Protein AF-A0A821AGG5-F1 (afdb_monomer_lite)

Radius of gyration: 24.71 Å; chains: 1; bounding box: 65×54×72 Å

Sequence (317 aa):
MKNAAGTIKYCHLTDGTLLLKKGDKVTKGKKVAQMGQSDNATVSILPSRSGSNSFFVHSDEVASYEFKSDTFLRVAMSLLPITAVVSYQIDAIWQLQFRNMYAGLCSTILHIFYFLQFYTHLKYKSKTITYIYTYLYHILIWIFKTGGNIIYFLYHHHEKNIFHQCIFALRTIQDTIFISFICIYKIRSYDPLICVQHKALFSVISRLEIILAILVPIFAQENLVKKTVANISLFILYDFFSVYYHLFTLRLKWALWLFVVFITISVVNEWLYFVNHQWYLCDQISTGFEFLAECACCLVIIWQFKLPIIILPSDQT

Structure (mmCIF, N/CA/C/O backbone):
data_AF-A0A821AGG5-F1
#
_entry.id   AF-A0A821AGG5-F1
#
loop_
_atom_site.group_PDB
_atom_site.id
_atom_site.type_symbol
_atom_site.label_atom_id
_atom_site.label_alt_id
_atom_site.label_comp_id
_atom_site.label_asym_id
_atom_site.label_entity_id
_atom_site.label_seq_id
_atom_site.pdbx_PDB_ins_code
_atom_site.Cartn_x
_atom_site.Cartn_y
_atom_site.Cartn_z
_atom_site.occupancy
_atom_site.B_iso_or_equiv
_atom_site.auth_seq_id
_atom_site.auth_comp_id
_atom_site.auth_asym_id
_atom_site.auth_atom_id
_atom_site.pdbx_PDB_model_num
ATOM 1 N N . MET A 1 1 ? -25.334 -23.833 24.828 1.00 43.19 1 MET A N 1
ATOM 2 C CA . MET A 1 1 ? -24.402 -24.625 25.674 1.00 43.19 1 MET A CA 1
ATOM 3 C C . MET A 1 1 ? -24.536 -24.188 27.131 1.00 43.19 1 MET A C 1
ATOM 5 O O . MET A 1 1 ? -24.706 -22.995 27.356 1.00 43.19 1 MET A O 1
ATOM 9 N N . LYS A 1 2 ? -24.509 -25.117 28.101 1.00 35.34 2 LYS A N 1
ATOM 10 C CA . LYS A 1 2 ? -24.480 -24.799 29.544 1.00 35.34 2 LYS A CA 1
ATOM 11 C C . LYS A 1 2 ? -23.023 -24.794 30.018 1.00 35.34 2 LYS A C 1
ATOM 13 O O . LYS A 1 2 ? -22.359 -25.811 29.871 1.00 35.34 2 LYS A O 1
ATOM 18 N N . ASN A 1 3 ? -22.550 -23.683 30.582 1.00 40.41 3 ASN A N 1
ATOM 19 C CA . ASN A 1 3 ? -21.251 -23.624 31.270 1.00 40.41 3 ASN A CA 1
ATOM 20 C C . ASN A 1 3 ? -21.414 -23.864 32.779 1.00 40.41 3 ASN A C 1
ATOM 22 O O . ASN A 1 3 ? -22.523 -23.769 33.307 1.00 40.41 3 ASN A O 1
ATOM 26 N N . ALA A 1 4 ? -20.297 -24.110 33.475 1.00 43.44 4 ALA A N 1
ATOM 27 C CA . ALA A 1 4 ? -20.210 -24.401 34.915 1.00 43.44 4 ALA A CA 1
ATOM 28 C C . ALA A 1 4 ? -20.882 -23.363 35.851 1.00 43.44 4 ALA A C 1
ATOM 30 O O . ALA A 1 4 ? -21.100 -23.647 37.022 1.00 43.44 4 ALA A O 1
ATOM 31 N N . ALA A 1 5 ? -21.267 -22.187 35.337 1.00 52.03 5 ALA A N 1
ATOM 32 C CA . ALA A 1 5 ? -21.992 -21.136 36.058 1.00 52.03 5 ALA A CA 1
ATOM 33 C C . ALA A 1 5 ? -23.525 -21.131 35.827 1.00 52.03 5 ALA A C 1
ATOM 35 O O . ALA A 1 5 ? -24.210 -20.194 36.232 1.00 52.03 5 ALA A O 1
ATOM 36 N N . GLY A 1 6 ? -24.088 -22.132 35.136 1.00 56.12 6 GLY A N 1
ATOM 37 C CA . GLY A 1 6 ? -25.530 -22.212 34.853 1.00 56.12 6 GLY A CA 1
ATOM 38 C C . GLY A 1 6 ? -26.037 -21.220 33.797 1.00 56.12 6 GLY A C 1
ATOM 39 O O . GLY A 1 6 ? -27.242 -21.127 33.568 1.00 56.12 6 GLY A O 1
ATOM 40 N N . THR A 1 7 ? -25.136 -20.492 33.135 1.00 56.88 7 THR A N 1
ATOM 41 C CA . THR A 1 7 ? -25.458 -19.543 32.065 1.00 56.88 7 THR A CA 1
ATOM 42 C C . THR A 1 7 ? -25.940 -20.276 30.814 1.00 56.88 7 THR A C 1
ATOM 44 O O . THR A 1 7 ? -25.282 -21.209 30.344 1.00 56.88 7 THR A O 1
ATOM 47 N N . ILE A 1 8 ? -27.061 -19.830 30.244 1.00 64.94 8 ILE A N 1
ATOM 48 C CA . ILE A 1 8 ? -27.562 -20.309 28.952 1.00 64.94 8 ILE A CA 1
ATOM 49 C C . ILE A 1 8 ? -27.217 -19.258 27.899 1.00 64.94 8 ILE A C 1
ATOM 51 O O . ILE A 1 8 ? -27.703 -18.131 27.971 1.00 64.94 8 ILE A O 1
ATOM 55 N N . LYS A 1 9 ? -26.366 -19.624 26.936 1.00 69.25 9 LYS A N 1
ATOM 56 C CA . LYS A 1 9 ? -26.057 -18.785 25.770 1.00 69.25 9 LYS A CA 1
ATOM 57 C C . LYS A 1 9 ? -26.873 -19.214 24.555 1.00 69.25 9 LYS A C 1
ATOM 59 O O . LYS A 1 9 ? -26.875 -20.403 24.218 1.00 69.25 9 LYS A O 1
ATOM 64 N N . TYR A 1 10 ? -27.510 -18.239 23.914 1.00 70.25 10 TYR A N 1
ATOM 65 C CA . TYR A 1 10 ? -28.169 -18.364 22.616 1.00 70.25 10 TYR A CA 1
ATOM 66 C C . TYR A 1 10 ? -27.349 -17.590 21.578 1.00 70.25 10 TYR A C 1
ATOM 68 O O . TYR A 1 10 ? -27.039 -16.421 21.803 1.00 70.25 10 TYR A O 1
ATOM 76 N N . CYS A 1 11 ? -26.997 -18.252 20.477 1.00 68.75 11 CYS A N 1
ATOM 77 C CA . CYS A 1 11 ? -26.235 -17.697 19.353 1.00 68.75 11 CYS A CA 1
ATOM 78 C C . CYS A 1 11 ? -27.069 -17.811 18.068 1.00 68.75 11 CYS A C 1
ATOM 80 O O . CYS A 1 11 ? -28.059 -18.547 18.055 1.00 68.75 11 CYS A O 1
ATOM 82 N N . HIS A 1 12 ? -26.647 -17.136 16.996 1.00 74.81 12 HIS A N 1
ATOM 83 C CA . HIS A 1 12 ? -27.319 -17.167 15.692 1.00 74.81 12 HIS A CA 1
ATOM 84 C C . HIS A 1 12 ? -28.770 -16.678 15.761 1.00 74.81 12 HIS A C 1
ATOM 86 O O . HIS A 1 12 ? -29.702 -17.358 15.341 1.00 74.81 12 HIS A O 1
ATOM 92 N N . LEU A 1 13 ? -28.992 -15.504 16.352 1.00 74.56 13 LEU A N 1
ATOM 93 C CA . LEU A 1 13 ? -30.315 -14.870 16.391 1.00 74.56 13 LEU A CA 1
ATOM 94 C C . LEU A 1 13 ? -30.469 -13.916 15.203 1.00 74.56 13 LEU A C 1
ATOM 96 O O . LEU A 1 13 ? -29.488 -13.360 14.738 1.00 74.56 13 LEU A O 1
ATOM 100 N N . THR A 1 14 ? -31.679 -13.710 14.691 1.00 73.69 14 THR A N 1
ATOM 101 C CA . THR A 1 14 ? -31.892 -12.737 13.602 1.00 73.69 14 THR A CA 1
ATOM 102 C C . THR A 1 14 ? -31.724 -11.309 14.135 1.00 73.69 14 THR A C 1
ATOM 104 O O . THR A 1 14 ? -32.321 -10.969 15.164 1.00 73.69 14 THR A O 1
ATOM 107 N N . ASP A 1 15 ? -30.944 -10.468 13.452 1.00 64.62 15 ASP A N 1
ATOM 108 C CA . ASP A 1 15 ? -30.695 -9.080 13.863 1.00 64.62 15 ASP A CA 1
ATOM 109 C C . ASP A 1 15 ? -32.015 -8.307 14.037 1.00 64.62 15 ASP A C 1
ATOM 111 O O . ASP A 1 15 ? -32.949 -8.439 13.247 1.00 64.62 15 ASP A O 1
ATOM 115 N N . GLY A 1 16 ? -32.127 -7.532 15.119 1.00 71.62 16 GLY A N 1
ATOM 116 C CA . GLY A 1 16 ? -33.337 -6.761 15.439 1.00 71.62 16 GLY A CA 1
ATOM 117 C C . GLY A 1 16 ? -34.518 -7.571 15.993 1.00 71.62 16 GLY A C 1
ATOM 118 O O . GLY A 1 16 ? -35.509 -6.976 16.406 1.00 71.62 16 GLY A O 1
ATOM 119 N N . THR A 1 17 ? -34.427 -8.904 16.081 1.00 73.38 17 THR A N 1
ATOM 120 C CA . THR A 1 17 ? -35.508 -9.743 16.647 1.00 73.38 17 THR A CA 1
ATOM 121 C C . THR A 1 17 ? -35.402 -9.960 18.155 1.00 73.38 17 THR A C 1
ATOM 123 O O . THR A 1 17 ? -36.212 -10.685 18.736 1.00 73.38 17 THR A O 1
ATOM 126 N N . LEU A 1 18 ? -34.408 -9.347 18.803 1.00 76.56 18 LEU A N 1
ATOM 127 C CA . LEU A 1 18 ? -34.222 -9.450 20.242 1.00 76.56 18 LEU A CA 1
ATOM 128 C C . LEU A 1 18 ? -35.323 -8.668 20.971 1.00 76.56 18 LEU A C 1
ATOM 130 O O . LEU A 1 18 ? -35.366 -7.442 20.924 1.00 76.56 18 LEU A O 1
ATOM 134 N N . LEU A 1 19 ? -36.194 -9.385 21.681 1.00 78.62 19 LEU A N 1
ATOM 135 C CA . LEU A 1 19 ? -37.343 -8.807 22.394 1.00 78.62 19 LEU A CA 1
ATOM 136 C C . LEU A 1 19 ? -37.000 -8.329 23.811 1.00 78.62 19 LEU A C 1
ATOM 138 O O . LEU A 1 19 ? -37.891 -7.968 24.580 1.00 78.62 19 LEU A O 1
ATOM 142 N N . LEU A 1 20 ? -35.725 -8.394 24.185 1.00 76.00 20 LEU A N 1
ATOM 143 C CA . LEU A 1 20 ? -35.255 -8.173 25.543 1.00 76.00 20 LEU A CA 1
ATOM 144 C C . LEU A 1 20 ? -34.174 -7.102 25.576 1.00 76.00 20 LEU A C 1
ATOM 146 O O . LEU A 1 20 ? -33.294 -7.057 24.717 1.00 76.00 20 LEU A O 1
ATOM 150 N N . LYS A 1 21 ? -34.214 -6.273 26.614 1.00 73.88 21 LYS A N 1
ATOM 151 C CA . LYS A 1 21 ? -33.183 -5.288 26.928 1.00 73.88 21 LYS A CA 1
ATOM 152 C C . LYS A 1 21 ? -32.245 -5.828 28.003 1.00 73.88 21 LYS A C 1
ATOM 154 O O . LYS A 1 21 ? -32.580 -6.722 28.782 1.00 73.88 21 LYS A O 1
ATOM 159 N N . LYS A 1 22 ? -31.032 -5.274 28.045 1.00 67.38 22 L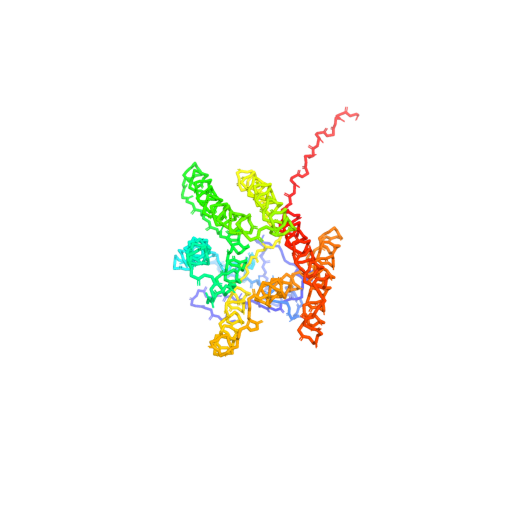YS A N 1
ATOM 160 C CA . LYS A 1 22 ? -30.045 -5.593 29.082 1.00 67.38 22 LYS A CA 1
ATOM 161 C C . LYS A 1 22 ? -30.643 -5.320 30.466 1.00 67.38 22 LYS A C 1
ATOM 163 O O . LYS A 1 22 ? -31.116 -4.218 30.723 1.00 67.38 22 LYS A O 1
ATOM 168 N N . GLY A 1 23 ? -30.581 -6.314 31.351 1.00 68.38 23 GLY A N 1
ATOM 169 C CA . GLY A 1 23 ? -31.135 -6.236 32.708 1.00 68.38 23 GLY A CA 1
ATOM 170 C C . GLY A 1 23 ? -32.572 -6.747 32.856 1.00 68.38 23 GLY A C 1
ATOM 171 O O . GLY A 1 23 ? -33.037 -6.882 33.989 1.00 68.38 23 GLY A O 1
ATOM 172 N N . ASP A 1 24 ? -33.250 -7.100 31.760 1.00 69.69 24 ASP A N 1
ATOM 173 C CA . ASP A 1 24 ? -34.597 -7.665 31.831 1.00 69.69 24 ASP A CA 1
ATOM 174 C C . ASP A 1 24 ? -34.605 -9.005 32.576 1.00 69.69 24 ASP A C 1
ATOM 176 O O . ASP A 1 24 ? -33.714 -9.845 32.404 1.00 69.69 24 ASP A O 1
ATOM 180 N N . LYS A 1 25 ? -35.656 -9.215 33.378 1.00 70.88 25 LYS A N 1
ATOM 181 C CA . LYS A 1 25 ? -35.965 -10.501 34.010 1.00 70.88 25 LYS A CA 1
ATOM 182 C C . LYS A 1 25 ? -36.793 -11.357 33.052 1.00 70.88 25 LYS A C 1
ATOM 184 O O . LYS A 1 25 ? -37.875 -10.959 32.621 1.00 70.88 25 LYS A O 1
ATOM 189 N N . VAL A 1 26 ? -36.308 -12.554 32.747 1.00 69.56 26 VAL A N 1
ATOM 190 C CA . VAL A 1 26 ? -36.965 -13.507 31.840 1.00 69.56 26 VAL A CA 1
ATOM 191 C C . VAL A 1 26 ? -37.485 -14.692 32.640 1.00 69.56 26 VAL A C 1
ATOM 193 O O . VAL A 1 26 ? -36.777 -15.198 33.505 1.00 69.56 26 VAL A O 1
ATOM 196 N N . THR A 1 27 ? -38.704 -15.145 32.357 1.00 71.69 27 THR A N 1
ATOM 197 C CA . THR A 1 27 ? -39.277 -16.380 32.908 1.00 71.69 27 THR A CA 1
ATOM 198 C C . THR A 1 27 ? -39.086 -17.546 31.939 1.00 71.69 27 THR A C 1
ATOM 200 O O . THR A 1 27 ? -39.015 -17.366 30.719 1.00 71.69 27 THR A O 1
ATOM 203 N N . LYS A 1 28 ? -39.002 -18.772 32.469 1.00 65.19 28 LYS A N 1
ATOM 204 C CA . LYS A 1 28 ? -38.899 -19.988 31.649 1.00 65.19 28 LYS A CA 1
ATOM 205 C C . LYS A 1 28 ? -40.098 -20.078 30.688 1.00 65.19 28 LYS A C 1
ATOM 207 O O . LYS A 1 28 ? -41.236 -19.974 31.126 1.00 65.19 28 LYS A O 1
ATOM 212 N N . GLY A 1 29 ? -39.831 -20.275 29.395 1.00 68.25 29 GLY A N 1
ATOM 213 C CA . GLY A 1 29 ? -40.857 -20.372 28.343 1.00 68.25 29 GLY A CA 1
ATOM 214 C C . GLY A 1 29 ? -41.161 -19.063 27.601 1.00 68.25 29 GLY A C 1
ATOM 215 O O . GLY A 1 29 ? -41.854 -19.097 26.588 1.00 68.25 29 GLY A O 1
ATOM 216 N N . LYS A 1 30 ? -40.619 -17.916 28.036 1.00 73.38 30 LYS A N 1
ATOM 217 C CA . LYS A 1 30 ? -40.777 -16.645 27.312 1.00 73.38 30 LYS A CA 1
ATOM 218 C C . LYS A 1 30 ? -39.956 -16.651 26.017 1.00 73.38 30 LYS A C 1
ATOM 220 O O . LYS A 1 30 ? -38.766 -16.967 26.033 1.00 73.38 30 LYS A O 1
ATOM 225 N N . LYS A 1 31 ? -40.576 -16.256 24.900 1.00 72.69 31 LYS A N 1
ATOM 226 C CA . LYS A 1 31 ? -39.883 -16.051 23.620 1.00 72.69 31 LYS A CA 1
ATOM 227 C C . LYS A 1 31 ? -38.926 -14.863 23.747 1.00 72.69 31 LYS A C 1
ATOM 229 O O . LYS A 1 31 ? -39.345 -13.773 24.128 1.00 72.69 31 LYS A O 1
ATOM 234 N N . VAL A 1 32 ? -37.650 -15.093 23.450 1.00 75.31 32 VAL A N 1
ATOM 235 C CA . VAL A 1 32 ? -36.572 -14.108 23.652 1.00 75.31 32 VAL A CA 1
ATOM 236 C C . VAL A 1 32 ? -36.084 -13.478 22.348 1.00 75.31 32 VAL A C 1
ATOM 238 O O . VAL A 1 32 ? -35.761 -12.294 22.327 1.00 75.31 32 VAL A O 1
ATOM 241 N N . ALA A 1 33 ? -36.073 -14.250 21.262 1.00 78.06 33 ALA A N 1
ATOM 242 C CA . ALA A 1 33 ? -35.692 -13.816 19.923 1.00 78.06 33 ALA A CA 1
ATOM 243 C C . ALA A 1 33 ? -36.170 -14.836 18.876 1.00 78.06 33 ALA A C 1
ATOM 245 O O . ALA A 1 33 ? -36.724 -15.885 19.229 1.00 78.06 33 ALA A O 1
ATOM 246 N N . GLN A 1 34 ? -35.948 -14.537 17.597 1.00 75.81 34 GLN A N 1
ATOM 247 C CA . GLN A 1 34 ? -36.113 -15.489 16.502 1.00 75.81 34 GLN A CA 1
ATOM 248 C C . GLN A 1 34 ? -34.749 -16.060 16.101 1.00 75.81 34 GLN A C 1
ATOM 250 O O . GLN A 1 34 ? -33.775 -15.322 15.948 1.00 75.81 34 GLN A O 1
ATOM 255 N N . MET A 1 35 ? -34.678 -17.381 15.932 1.00 63.31 35 MET A N 1
ATOM 256 C CA . MET A 1 35 ? -33.470 -18.045 15.442 1.00 63.31 35 MET A CA 1
ATOM 257 C C . MET A 1 35 ? -33.190 -17.601 14.001 1.00 63.31 35 MET A C 1
ATOM 259 O O . MET A 1 35 ? -34.118 -17.478 13.205 1.00 63.31 35 MET A O 1
ATOM 263 N N . GLY A 1 36 ? -31.930 -17.318 13.695 1.00 73.44 36 GLY A N 1
ATOM 264 C CA . GLY A 1 36 ? -31.452 -16.853 12.398 1.00 73.44 36 GLY A CA 1
ATOM 265 C C . GLY A 1 36 ? -30.078 -17.437 12.074 1.00 73.44 36 GLY A C 1
ATOM 266 O O . GLY A 1 36 ? -29.678 -18.451 12.636 1.00 73.44 36 GLY A O 1
ATOM 267 N N . GLN A 1 37 ? -29.357 -16.788 11.161 1.00 68.25 37 GLN A N 1
ATOM 268 C CA . GLN A 1 37 ? -27.991 -17.166 10.764 1.00 68.25 37 GLN A CA 1
ATOM 269 C C . GLN A 1 37 ? -26.951 -16.078 11.092 1.00 68.25 37 GLN A C 1
ATOM 271 O O . GLN A 1 37 ? -25.824 -16.149 10.619 1.00 68.25 37 GLN A O 1
ATOM 276 N N . SER A 1 38 ? -27.309 -15.053 11.877 1.00 51.62 38 SER A N 1
ATOM 277 C CA . SER A 1 38 ? -26.392 -13.945 12.186 1.00 51.62 38 SER A CA 1
ATOM 278 C C . SER A 1 38 ? -25.391 -14.328 13.272 1.00 51.62 38 SER A C 1
ATOM 280 O O . SER A 1 38 ? -25.773 -14.633 14.401 1.00 51.62 38 SER A O 1
ATOM 282 N N . ASP A 1 39 ? -24.100 -14.219 12.980 1.00 54.47 39 ASP A N 1
ATOM 283 C CA . ASP A 1 39 ? -23.036 -14.391 13.979 1.00 54.47 39 ASP A CA 1
ATOM 284 C C . ASP A 1 39 ? -22.940 -13.206 14.965 1.00 54.47 39 ASP A C 1
ATOM 286 O O . ASP A 1 39 ? -22.196 -13.266 15.945 1.00 54.47 39 ASP A O 1
ATOM 290 N N . ASN A 1 40 ? -23.721 -12.140 14.750 1.00 46.47 40 ASN A N 1
ATOM 291 C CA . ASN A 1 40 ? -23.616 -10.876 15.483 1.00 46.47 40 ASN A CA 1
ATOM 292 C C . ASN A 1 40 ? -24.606 -10.731 16.651 1.00 46.47 40 ASN A C 1
ATOM 294 O O . ASN A 1 40 ? -24.613 -9.706 17.331 1.00 46.47 40 ASN A O 1
ATOM 298 N N . ALA A 1 41 ? -25.451 -11.727 16.914 1.00 52.50 41 ALA A N 1
ATOM 299 C CA . ALA A 1 41 ? -26.461 -11.638 17.964 1.00 52.50 41 ALA A CA 1
ATOM 300 C C . ALA A 1 41 ? -26.308 -12.790 18.961 1.00 52.50 41 ALA A C 1
ATOM 302 O O . ALA A 1 41 ? -26.757 -13.915 18.724 1.00 52.50 41 ALA A O 1
ATOM 303 N N . THR A 1 42 ? -25.670 -12.488 20.097 1.00 51.94 42 THR A N 1
ATOM 304 C CA . THR A 1 42 ? -25.485 -13.435 21.205 1.00 51.94 42 THR A CA 1
ATOM 305 C C . THR A 1 42 ? -26.167 -12.909 22.459 1.00 51.94 42 THR A C 1
ATOM 307 O O . THR A 1 42 ? -26.025 -11.741 22.813 1.00 51.94 42 THR A O 1
ATOM 310 N N . VAL A 1 43 ? -26.902 -13.770 23.159 1.00 57.97 43 VAL A N 1
ATOM 311 C CA . VAL A 1 43 ? -27.535 -13.416 24.436 1.00 57.97 43 VAL A CA 1
ATOM 312 C C . VAL A 1 43 ? -27.152 -14.430 25.489 1.00 57.97 43 VAL A C 1
ATOM 314 O O . VAL A 1 43 ? -27.330 -15.638 25.300 1.00 57.97 43 VAL A O 1
ATOM 317 N N . SER A 1 44 ? -26.647 -13.934 26.615 1.00 52.91 44 SER A N 1
ATOM 318 C CA . SER A 1 44 ? -26.312 -14.740 27.777 1.00 52.91 44 SER A CA 1
ATOM 319 C C . SER A 1 44 ? -27.349 -14.513 28.880 1.00 52.91 44 SER A C 1
ATOM 321 O O . SER A 1 44 ? -27.685 -13.389 29.254 1.00 52.91 44 SER A O 1
ATOM 323 N N . ILE A 1 45 ? -27.920 -15.616 29.361 1.00 61.03 45 ILE A N 1
ATOM 324 C CA . ILE A 1 45 ? -28.991 -15.628 30.354 1.00 61.03 45 ILE A CA 1
ATOM 325 C C . ILE A 1 45 ? -28.454 -16.256 31.645 1.00 61.03 45 ILE A C 1
ATOM 327 O O . ILE A 1 45 ? -28.072 -17.430 31.652 1.00 61.03 45 ILE A O 1
ATOM 331 N N . LEU A 1 46 ? -28.409 -15.476 32.730 1.00 54.03 46 LEU A N 1
ATOM 332 C CA . LEU A 1 46 ? -27.886 -15.898 34.038 1.00 54.03 46 LEU A CA 1
ATOM 333 C C . LEU A 1 46 ? -29.014 -16.254 35.019 1.00 54.03 46 LEU A C 1
ATOM 335 O O . LEU A 1 46 ? -29.968 -15.480 35.131 1.00 54.03 46 LEU A O 1
ATOM 339 N N . PRO A 1 47 ? -28.915 -17.373 35.761 1.00 55.34 47 PRO A N 1
ATOM 340 C CA . PRO A 1 47 ? -29.879 -17.707 36.805 1.00 55.34 47 PRO A CA 1
ATOM 341 C C . PRO A 1 47 ? -29.788 -16.716 37.976 1.00 55.34 47 PRO A C 1
ATOM 343 O O . PRO A 1 47 ? -28.697 -16.416 38.464 1.00 55.34 47 PRO A O 1
ATOM 346 N N . SER A 1 48 ? -30.933 -16.204 38.441 1.00 52.97 48 SER A N 1
ATOM 347 C CA . SER A 1 48 ? -30.982 -15.370 39.648 1.00 52.97 48 SER A CA 1
ATOM 348 C C . SER A 1 48 ? -30.662 -16.199 40.894 1.00 52.97 48 SER A C 1
ATOM 350 O O . SER A 1 48 ? -31.214 -17.281 41.087 1.00 52.97 48 SER A O 1
ATOM 352 N N . ARG A 1 49 ? -29.804 -15.668 41.776 1.00 48.78 49 ARG A N 1
ATOM 353 C CA . ARG A 1 49 ? -29.393 -16.316 43.038 1.00 48.78 49 ARG A CA 1
ATOM 354 C C . ARG A 1 49 ? -30.526 -16.461 44.069 1.00 48.78 49 ARG A C 1
ATOM 356 O O . ARG A 1 49 ? -30.338 -17.148 45.064 1.00 48.78 49 ARG A O 1
ATOM 363 N N . SER A 1 50 ? -31.688 -15.839 43.862 1.00 47.78 50 SER A N 1
ATOM 364 C CA . SER A 1 50 ? -32.734 -15.699 44.886 1.00 47.78 50 SER A CA 1
ATOM 365 C C . SER A 1 50 ? -33.966 -16.588 44.650 1.00 47.78 50 SER A C 1
ATOM 367 O O . SER A 1 50 ? -35.059 -16.049 44.521 1.00 47.78 50 SER A O 1
ATOM 369 N N . GLY A 1 51 ? -33.827 -17.914 44.510 1.00 46.44 51 GLY A N 1
ATOM 370 C CA . GLY A 1 51 ? -34.974 -18.857 44.488 1.00 46.44 51 GLY A CA 1
ATOM 371 C C . GLY A 1 51 ? -36.108 -18.541 43.490 1.00 46.44 51 GLY A C 1
ATOM 372 O O . GLY A 1 51 ? -37.211 -19.062 43.600 1.00 46.44 51 GLY A O 1
ATOM 373 N N . SER A 1 52 ? -35.841 -17.662 42.528 1.00 44.25 52 SER A N 1
ATOM 374 C CA . SER A 1 52 ? -36.797 -17.043 41.624 1.00 44.25 52 SER A CA 1
ATOM 375 C C . SER A 1 52 ? -36.426 -17.505 40.230 1.00 44.25 52 SER A C 1
ATOM 377 O O . SER A 1 52 ? -35.278 -17.337 39.814 1.00 44.25 52 SER A O 1
ATOM 379 N N . ASN A 1 53 ? -37.402 -18.033 39.490 1.00 48.19 53 ASN A N 1
ATOM 380 C CA . ASN A 1 53 ? -37.291 -18.459 38.087 1.00 48.19 53 ASN A CA 1
ATOM 381 C C . ASN A 1 53 ? -37.070 -17.279 37.110 1.00 48.19 53 ASN A C 1
ATOM 383 O O . ASN A 1 53 ? -37.529 -17.313 35.969 1.00 48.19 53 ASN A O 1
ATOM 387 N N . SER A 1 54 ? -36.419 -16.212 37.570 1.00 39.88 54 SER A N 1
ATOM 388 C CA . SER A 1 54 ? -36.064 -15.024 36.810 1.00 39.88 54 SER A CA 1
ATOM 389 C C . SER A 1 54 ? -34.615 -15.124 36.361 1.00 39.88 54 SER A C 1
ATOM 391 O O . SER A 1 54 ? -33.728 -15.340 37.189 1.00 39.88 54 SER A O 1
ATOM 393 N N . PHE A 1 55 ? -34.368 -14.896 35.081 1.00 46.59 55 PHE A N 1
ATOM 394 C CA . PHE A 1 55 ? -33.024 -14.832 34.532 1.00 46.59 55 PHE A CA 1
ATOM 395 C C . PHE A 1 55 ? -32.684 -13.427 34.037 1.00 46.59 55 PHE A C 1
ATOM 397 O O . PHE A 1 55 ? -33.573 -12.747 33.533 1.00 46.59 55 PHE A O 1
ATOM 404 N N . PHE A 1 56 ? -31.422 -13.006 34.148 1.00 44.44 56 PHE A N 1
ATOM 405 C CA . PHE A 1 56 ? -30.969 -11.701 33.655 1.00 44.44 56 PHE A CA 1
ATOM 406 C C . PHE A 1 56 ? -30.404 -11.799 32.244 1.00 44.44 56 PHE A C 1
ATOM 408 O O . PHE A 1 56 ? -29.590 -12.677 31.958 1.00 44.44 56 PHE A O 1
ATOM 415 N N . VAL A 1 57 ? -30.817 -10.861 31.395 1.00 44.44 57 VAL A N 1
ATOM 416 C CA . VAL A 1 57 ? -30.301 -10.695 30.035 1.00 44.44 57 VAL 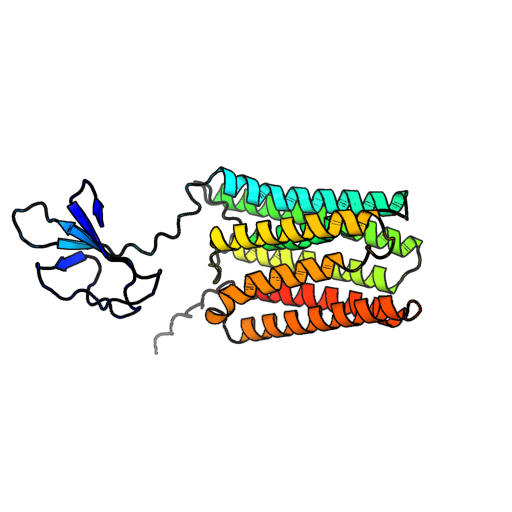A CA 1
ATOM 417 C C . VAL A 1 57 ? -29.030 -9.868 30.090 1.00 44.44 57 VAL A C 1
ATOM 419 O O . VAL A 1 57 ? -29.059 -8.662 30.359 1.00 44.44 57 VAL A O 1
ATOM 422 N N . HIS A 1 58 ? -27.910 -10.511 29.797 1.00 44.19 58 HIS A N 1
ATOM 423 C CA . HIS A 1 58 ? -26.732 -9.814 29.327 1.00 44.19 58 HIS A CA 1
ATOM 424 C C . HIS A 1 58 ? -26.755 -9.856 27.802 1.00 44.19 58 HIS A C 1
ATOM 426 O O . HIS A 1 58 ? -26.700 -10.918 27.179 1.00 44.19 58 HIS A O 1
ATOM 432 N N . SER A 1 59 ? -26.885 -8.674 27.192 1.00 40.34 59 SER A N 1
ATOM 433 C CA . SER A 1 59 ? -26.367 -8.500 25.845 1.00 40.34 59 SER A CA 1
ATOM 434 C C . SER A 1 59 ? -24.862 -8.680 25.986 1.00 40.34 59 SER A C 1
ATOM 436 O O . SER A 1 59 ? -24.171 -7.789 26.494 1.00 40.34 59 SER A O 1
ATOM 438 N N . ASP A 1 60 ? -24.371 -9.854 25.604 1.00 38.62 60 ASP A N 1
ATOM 439 C CA . ASP A 1 60 ? -22.995 -9.934 25.163 1.00 38.62 60 ASP A CA 1
ATOM 440 C C . ASP A 1 60 ? -23.009 -9.007 23.935 1.00 38.62 60 ASP A C 1
ATOM 442 O O . ASP A 1 60 ? -23.520 -9.383 22.880 1.00 38.62 60 ASP A O 1
ATOM 446 N N . GLU A 1 61 ? -22.552 -7.749 24.083 1.00 36.97 61 GLU A N 1
ATOM 447 C CA . GLU A 1 61 ? -21.930 -7.081 22.938 1.00 36.97 61 GLU A CA 1
ATOM 448 C C . GLU A 1 61 ? -21.066 -8.170 22.341 1.00 36.97 61 GLU A C 1
ATOM 450 O O . GLU A 1 61 ? -20.283 -8.762 23.100 1.00 36.97 61 GLU A O 1
ATOM 455 N N . VAL A 1 62 ? -21.329 -8.519 21.069 1.00 37.56 62 VAL A N 1
ATOM 456 C CA . VAL A 1 62 ? -20.529 -9.480 20.308 1.00 37.56 62 VAL A CA 1
ATOM 457 C C . VAL A 1 62 ? -19.142 -9.310 20.841 1.00 37.56 62 VAL A C 1
ATOM 459 O O . VAL A 1 62 ? -18.642 -8.179 20.835 1.00 37.56 62 VAL A O 1
ATOM 462 N N . ALA A 1 63 ? -18.602 -10.374 21.427 1.00 36.66 63 ALA A N 1
ATOM 463 C CA . ALA A 1 63 ? -17.213 -10.393 21.787 1.00 36.66 63 ALA A CA 1
ATOM 464 C C . ALA A 1 63 ? -16.486 -10.168 20.459 1.00 36.66 63 ALA A C 1
ATOM 466 O O . ALA A 1 63 ? -16.131 -11.104 19.751 1.00 36.66 63 ALA A O 1
ATOM 467 N N . SER A 1 64 ? -16.321 -8.890 20.095 1.00 37.00 64 SER A N 1
ATOM 468 C CA . SER A 1 64 ? -15.120 -8.352 19.530 1.00 37.00 64 SER A CA 1
ATOM 469 C C . SER A 1 64 ? -14.091 -9.033 20.393 1.00 37.00 64 SER A C 1
ATOM 471 O O . SER A 1 64 ? -14.002 -8.773 21.592 1.00 37.00 64 SER A O 1
ATOM 473 N N . TYR A 1 65 ? -13.528 -10.109 19.852 1.00 39.38 65 TYR A N 1
ATOM 474 C CA . TYR A 1 65 ? -12.455 -10.828 20.492 1.00 39.38 65 TYR A CA 1
ATOM 475 C C . TYR A 1 65 ? -11.429 -9.737 20.722 1.00 39.38 65 TYR A C 1
ATOM 477 O O . TYR A 1 65 ? -10.817 -9.252 19.769 1.00 39.38 65 TYR A O 1
ATOM 485 N N . GLU A 1 66 ? -11.432 -9.201 21.945 1.00 41.66 66 GLU A N 1
ATOM 486 C CA . GLU A 1 66 ? -10.811 -7.925 22.207 1.00 41.66 66 GLU A CA 1
ATOM 487 C C . GLU A 1 66 ? -9.351 -8.134 21.842 1.00 41.66 66 GLU A C 1
ATOM 489 O O . GLU A 1 66 ? -8.676 -9.005 22.400 1.00 41.66 66 GLU A O 1
ATOM 494 N N . PHE A 1 67 ? -8.840 -7.273 20.967 1.00 46.50 67 PHE A N 1
ATOM 495 C CA . PHE A 1 67 ? -7.416 -7.089 20.678 1.00 46.50 67 PHE A CA 1
ATOM 496 C C . PHE A 1 67 ? -6.549 -6.940 21.958 1.00 46.50 67 PHE A C 1
ATOM 498 O O . PHE A 1 67 ? -5.329 -6.818 21.887 1.00 46.50 67 PHE A O 1
ATOM 505 N N . LYS A 1 68 ? -7.163 -6.911 23.153 1.00 48.97 68 LYS A N 1
ATOM 506 C CA . LYS A 1 68 ? -6.534 -6.838 24.470 1.00 48.97 68 LYS A CA 1
ATOM 507 C C . LYS A 1 68 ? -5.736 -8.077 24.870 1.00 48.97 68 LYS A C 1
ATOM 509 O O . LYS A 1 68 ? -4.826 -7.897 25.677 1.00 48.97 68 LYS A O 1
ATOM 514 N N . SER A 1 69 ? -6.032 -9.279 24.366 1.00 51.88 69 SER A N 1
ATOM 515 C CA . SER A 1 69 ? -5.383 -10.504 24.877 1.00 51.88 69 SER A CA 1
ATOM 516 C C . SER A 1 69 ? -4.202 -11.002 24.045 1.00 51.88 69 SER A C 1
ATOM 518 O O . SER A 1 69 ? -3.333 -11.672 24.598 1.00 51.88 69 SER A O 1
ATOM 520 N N . ASP A 1 70 ? -4.140 -10.698 22.749 1.00 70.19 70 ASP A N 1
ATOM 521 C CA . ASP A 1 70 ? -3.083 -11.240 21.894 1.00 70.19 70 ASP A CA 1
ATOM 522 C C . ASP A 1 70 ? -1.917 -10.248 21.790 1.00 70.19 70 ASP A C 1
ATOM 524 O O . ASP A 1 70 ? -1.852 -9.359 20.937 1.00 70.19 70 ASP A O 1
ATOM 528 N N . THR A 1 71 ? -1.022 -10.323 22.776 1.00 78.19 71 THR A N 1
ATOM 529 C CA . THR A 1 71 ? 0.209 -9.522 22.807 1.00 78.19 71 THR A CA 1
ATOM 530 C C . THR A 1 71 ? 1.104 -9.844 21.615 1.00 78.19 71 THR A C 1
ATOM 532 O O . THR A 1 71 ? 1.706 -8.927 21.061 1.00 78.19 71 THR A O 1
ATOM 535 N N . PHE A 1 72 ? 1.145 -11.107 21.185 1.00 80.31 72 PHE A N 1
ATOM 536 C CA . PHE A 1 72 ? 1.933 -11.520 20.030 1.00 80.31 72 PHE A CA 1
ATOM 537 C C . PHE A 1 72 ? 1.424 -10.842 18.760 1.00 80.31 72 PHE A C 1
ATOM 539 O O . PHE A 1 72 ? 2.201 -10.183 18.073 1.00 80.31 72 PHE A O 1
ATOM 546 N N . LEU A 1 73 ? 0.116 -10.907 18.497 1.00 76.50 73 LEU A N 1
ATOM 547 C CA . LEU A 1 73 ? -0.459 -10.291 17.305 1.00 76.50 73 LEU A CA 1
ATOM 548 C C . LEU A 1 73 ? -0.261 -8.771 17.283 1.00 76.50 73 LEU A C 1
ATOM 550 O O . LEU A 1 73 ? 0.046 -8.207 16.237 1.00 76.50 73 LEU A O 1
ATOM 554 N N . ARG A 1 74 ? -0.387 -8.095 18.432 1.00 77.62 74 ARG A N 1
ATOM 555 C CA . ARG A 1 74 ? -0.103 -6.653 18.524 1.00 77.62 74 ARG A CA 1
ATOM 556 C C . ARG A 1 74 ? 1.345 -6.329 18.177 1.00 77.62 74 ARG A C 1
ATOM 558 O O . ARG A 1 74 ? 1.576 -5.414 17.395 1.00 77.62 74 ARG A O 1
ATOM 565 N N . VAL A 1 75 ? 2.297 -7.083 18.727 1.00 82.75 75 VAL A N 1
ATOM 566 C CA . VAL A 1 75 ? 3.725 -6.901 18.435 1.00 82.75 75 VAL A CA 1
ATOM 567 C C . VAL A 1 75 ? 4.008 -7.179 16.959 1.00 82.75 75 VAL A C 1
ATOM 569 O O . VAL A 1 75 ? 4.636 -6.354 16.303 1.00 82.75 75 VAL A O 1
ATOM 572 N N . ALA A 1 76 ? 3.485 -8.277 16.410 1.00 82.81 76 ALA A N 1
ATOM 573 C CA . ALA A 1 76 ? 3.643 -8.622 15.001 1.00 82.81 76 ALA A CA 1
ATOM 574 C C . ALA A 1 76 ? 3.082 -7.526 14.083 1.00 82.81 76 ALA A C 1
ATOM 576 O O . ALA A 1 76 ? 3.773 -7.063 13.180 1.00 82.81 76 ALA A O 1
ATOM 577 N N . MET A 1 77 ? 1.873 -7.034 14.357 1.00 81.38 77 MET A N 1
ATOM 578 C CA . MET A 1 77 ? 1.234 -5.985 13.559 1.00 81.38 77 MET A CA 1
ATOM 579 C C . MET A 1 77 ? 1.959 -4.634 13.631 1.00 81.38 77 MET A C 1
ATOM 581 O O . MET A 1 77 ? 1.835 -3.838 12.704 1.00 81.38 77 MET A O 1
ATOM 585 N N . SER A 1 78 ? 2.722 -4.368 14.694 1.00 83.94 78 SER A N 1
ATOM 586 C CA . SER A 1 78 ? 3.596 -3.191 14.784 1.00 83.94 78 SER A CA 1
ATOM 587 C C . SER A 1 78 ? 4.963 -3.402 14.128 1.00 83.94 78 SER A C 1
ATOM 589 O O . SER A 1 78 ? 5.529 -2.461 13.583 1.00 83.94 78 SER A O 1
ATOM 591 N N . LEU A 1 79 ? 5.512 -4.618 14.156 1.00 87.94 79 LEU A N 1
ATOM 592 C CA . LEU A 1 79 ? 6.818 -4.908 13.559 1.00 87.94 79 LEU A CA 1
ATOM 593 C C . LEU A 1 79 ? 6.747 -5.066 12.039 1.00 87.94 79 LEU A C 1
ATOM 595 O O . LEU A 1 79 ? 7.610 -4.542 11.343 1.00 87.94 79 LEU A O 1
ATOM 599 N N . LEU A 1 80 ? 5.715 -5.733 11.518 1.00 87.88 80 LEU A N 1
ATOM 600 C CA . LEU A 1 80 ? 5.584 -6.026 10.087 1.00 87.88 80 LEU A CA 1
ATOM 601 C C . LEU A 1 80 ? 5.669 -4.773 9.195 1.00 87.88 80 LEU A C 1
ATOM 603 O O . LEU A 1 80 ? 6.424 -4.809 8.224 1.00 87.88 80 LEU A O 1
ATOM 607 N N . PRO A 1 81 ? 4.996 -3.645 9.506 1.00 89.56 81 PRO A N 1
ATOM 608 C CA . PRO A 1 81 ? 5.118 -2.432 8.700 1.00 89.56 81 PRO A CA 1
ATOM 609 C C . PRO A 1 81 ? 6.527 -1.836 8.734 1.00 89.56 81 PRO A C 1
ATOM 611 O O . PRO A 1 81 ? 7.005 -1.375 7.700 1.00 89.56 81 PRO A O 1
ATOM 614 N N . ILE A 1 82 ? 7.206 -1.883 9.890 1.00 89.81 82 ILE A N 1
ATOM 615 C CA . ILE A 1 82 ? 8.595 -1.420 10.041 1.00 89.81 82 ILE A CA 1
ATOM 616 C C . ILE A 1 82 ? 9.527 -2.288 9.194 1.00 89.81 82 ILE A C 1
ATOM 618 O O . ILE A 1 82 ? 10.318 -1.767 8.411 1.00 89.81 82 ILE A O 1
ATOM 622 N N . THR A 1 83 ? 9.416 -3.612 9.310 1.00 89.56 83 THR A N 1
ATOM 623 C CA . THR A 1 83 ? 10.206 -4.543 8.501 1.00 89.56 83 THR A CA 1
ATOM 624 C C . THR A 1 83 ? 9.973 -4.289 7.016 1.00 89.56 83 THR A C 1
ATOM 626 O O . THR A 1 83 ? 10.933 -4.216 6.259 1.00 89.56 83 THR A O 1
ATOM 629 N N . ALA A 1 84 ? 8.726 -4.056 6.606 1.00 88.94 84 ALA A N 1
ATOM 630 C CA . ALA A 1 84 ? 8.398 -3.819 5.210 1.00 88.94 84 ALA A CA 1
ATOM 631 C C . ALA A 1 84 ? 9.004 -2.512 4.655 1.00 88.94 84 ALA A C 1
ATOM 633 O O . ALA A 1 84 ? 9.549 -2.523 3.551 1.00 88.94 84 ALA A O 1
ATOM 634 N N . VAL A 1 85 ? 8.986 -1.401 5.410 1.00 89.75 85 VAL A N 1
ATOM 635 C CA . VAL A 1 85 ? 9.651 -0.149 4.977 1.00 89.75 85 VAL A CA 1
ATOM 636 C C . VAL A 1 85 ? 11.171 -0.254 4.964 1.00 89.75 85 VAL A C 1
ATOM 638 O O . VAL A 1 85 ? 11.803 0.307 4.071 1.00 89.75 85 VAL A O 1
ATOM 641 N N . VAL A 1 86 ? 11.768 -0.994 5.899 1.00 90.44 86 VAL A N 1
ATOM 642 C CA . VAL A 1 86 ? 13.217 -1.239 5.907 1.00 90.44 86 VAL A CA 1
ATOM 643 C C . VAL A 1 86 ? 13.615 -2.104 4.711 1.00 90.44 86 VAL A C 1
ATOM 645 O O . VAL A 1 86 ? 14.538 -1.749 3.982 1.00 90.44 86 VAL A O 1
ATOM 648 N N . SER A 1 87 ? 12.887 -3.191 4.444 1.00 88.19 87 SER A N 1
ATOM 649 C CA . SER A 1 87 ? 13.109 -4.037 3.267 1.00 88.19 87 SER A CA 1
ATOM 650 C C . SER A 1 87 ? 12.967 -3.257 1.959 1.00 88.19 87 SER A C 1
ATOM 652 O O . SER A 1 87 ? 13.755 -3.469 1.042 1.00 88.19 87 SER A O 1
ATOM 654 N N . TYR A 1 88 ? 12.017 -2.322 1.880 1.00 87.56 88 TYR A N 1
ATOM 655 C CA . TYR A 1 88 ? 11.868 -1.429 0.730 1.00 87.56 88 TYR A CA 1
ATOM 656 C C . TYR A 1 88 ? 13.070 -0.501 0.529 1.00 87.56 88 TYR A C 1
ATOM 658 O O . TYR A 1 88 ? 13.525 -0.330 -0.598 1.00 87.56 88 TYR A O 1
ATOM 666 N N . GLN A 1 89 ? 13.622 0.075 1.600 1.00 88.81 89 GLN A N 1
ATOM 667 C CA . GLN A 1 89 ? 14.846 0.872 1.486 1.00 88.81 89 GLN A CA 1
ATOM 668 C C . GLN A 1 89 ? 16.038 0.037 1.024 1.00 88.81 89 GLN A C 1
ATOM 670 O O . GLN A 1 89 ? 16.807 0.493 0.181 1.00 88.81 89 GLN A O 1
ATOM 675 N N . ILE A 1 90 ? 16.192 -1.172 1.569 1.00 87.88 90 ILE A N 1
ATOM 676 C CA . ILE A 1 90 ? 17.270 -2.085 1.177 1.00 87.88 90 ILE A CA 1
ATOM 677 C C . ILE A 1 90 ? 17.145 -2.436 -0.311 1.00 87.88 90 ILE A C 1
ATOM 679 O O . ILE A 1 90 ? 18.144 -2.355 -1.018 1.00 87.88 90 ILE A O 1
ATOM 683 N N . ASP A 1 91 ? 15.936 -2.739 -0.801 1.00 84.00 91 ASP A N 1
ATOM 684 C CA . ASP A 1 91 ? 15.661 -2.961 -2.233 1.00 84.00 91 ASP A CA 1
ATOM 685 C C . ASP A 1 91 ? 16.032 -1.724 -3.075 1.00 84.00 91 ASP A C 1
ATOM 687 O O . ASP A 1 91 ? 16.758 -1.832 -4.063 1.00 84.00 91 ASP A O 1
ATOM 691 N N . ALA A 1 92 ? 15.645 -0.522 -2.638 1.00 85.06 92 ALA A N 1
ATOM 692 C CA . ALA A 1 92 ? 15.980 0.719 -3.338 1.00 85.06 92 ALA A CA 1
ATOM 693 C C . ALA A 1 92 ? 17.503 0.947 -3.443 1.00 85.06 92 ALA A C 1
ATOM 695 O O . ALA A 1 92 ? 18.020 1.271 -4.515 1.00 85.06 92 ALA A O 1
ATOM 696 N N . ILE A 1 93 ? 18.240 0.753 -2.341 1.00 87.75 93 ILE A N 1
ATOM 697 C CA . ILE A 1 93 ? 19.709 0.872 -2.306 1.00 87.75 93 ILE A CA 1
ATOM 698 C C . ILE A 1 93 ? 20.342 -0.189 -3.204 1.00 87.75 93 ILE A C 1
ATOM 700 O O . ILE A 1 93 ? 21.256 0.108 -3.975 1.00 87.75 93 ILE A O 1
ATOM 704 N N . TRP A 1 94 ? 19.838 -1.420 -3.123 1.00 84.31 94 TRP A N 1
ATOM 705 C CA . TRP A 1 94 ? 20.313 -2.529 -3.933 1.00 84.31 94 TRP A CA 1
ATOM 706 C C . TRP A 1 94 ? 20.149 -2.242 -5.427 1.00 84.31 94 TRP A C 1
ATOM 708 O O . TRP A 1 94 ? 21.082 -2.453 -6.200 1.00 84.31 94 TRP A O 1
ATOM 718 N N . GLN A 1 95 ? 19.010 -1.688 -5.845 1.00 81.00 95 GLN A N 1
ATOM 719 C CA . GLN A 1 95 ? 18.791 -1.292 -7.237 1.00 81.00 95 GLN A CA 1
ATOM 720 C C . GLN A 1 95 ? 19.741 -0.194 -7.697 1.00 81.00 95 GLN A C 1
ATOM 722 O O . GLN A 1 95 ? 20.289 -0.289 -8.799 1.00 81.00 95 GLN A O 1
ATOM 727 N N . LEU A 1 96 ? 19.987 0.802 -6.844 1.00 83.88 96 LEU A N 1
ATOM 728 C CA . LEU A 1 96 ? 20.945 1.863 -7.132 1.00 83.88 96 LEU A CA 1
ATOM 729 C C . LEU A 1 96 ? 22.356 1.311 -7.386 1.00 83.88 96 LEU A C 1
ATOM 731 O O . LEU A 1 96 ? 23.053 1.808 -8.271 1.00 83.88 96 LEU A O 1
ATOM 735 N N . GLN A 1 97 ? 22.758 0.274 -6.647 1.00 85.62 97 GLN A N 1
ATOM 736 C CA . GLN A 1 97 ? 24.094 -0.319 -6.733 1.00 85.62 97 GLN A CA 1
ATOM 737 C C . GLN A 1 97 ? 24.234 -1.385 -7.830 1.00 85.62 97 GLN A C 1
ATOM 739 O O . GLN A 1 97 ? 25.227 -1.381 -8.555 1.00 85.62 97 GLN A O 1
ATOM 744 N N . PHE A 1 98 ? 23.263 -2.291 -7.974 1.00 78.12 98 PHE A N 1
ATOM 745 C CA . PHE A 1 98 ? 23.430 -3.532 -8.745 1.00 78.12 98 PHE A CA 1
ATOM 746 C C . PHE A 1 98 ? 22.587 -3.618 -10.027 1.00 78.12 98 PHE A C 1
ATOM 748 O O . PHE A 1 98 ? 22.747 -4.584 -10.771 1.00 78.12 98 PHE A O 1
ATOM 755 N N . ARG A 1 99 ? 21.727 -2.625 -10.317 1.00 69.25 99 ARG A N 1
ATOM 756 C CA . ARG A 1 99 ? 20.898 -2.415 -11.536 1.00 69.25 99 ARG A CA 1
ATOM 757 C C . ARG A 1 99 ? 20.013 -3.577 -12.046 1.00 69.25 99 ARG A C 1
ATOM 759 O O . ARG A 1 99 ? 19.068 -3.321 -12.787 1.00 69.25 99 ARG A O 1
ATOM 766 N N . ASN A 1 100 ? 20.218 -4.837 -11.650 1.00 55.62 100 ASN A N 1
ATOM 767 C CA . ASN A 1 100 ? 19.741 -5.981 -12.437 1.00 55.62 100 ASN A CA 1
ATOM 768 C C . ASN A 1 100 ? 19.089 -7.149 -11.686 1.00 55.62 100 ASN A C 1
ATOM 770 O O . ASN A 1 100 ? 18.799 -8.145 -12.334 1.00 55.62 100 ASN A O 1
ATOM 774 N N . MET A 1 101 ? 18.751 -7.062 -10.397 1.00 52.09 101 MET A N 1
ATOM 775 C CA . MET A 1 101 ? 18.094 -8.202 -9.736 1.00 52.09 101 MET A CA 1
ATOM 776 C C . MET A 1 101 ? 17.094 -7.793 -8.645 1.00 52.09 101 MET A C 1
ATOM 778 O O . MET A 1 101 ? 17.416 -6.966 -7.800 1.00 52.09 101 MET A O 1
ATOM 782 N N . TYR A 1 102 ? 15.899 -8.404 -8.692 1.00 52.00 102 TYR A N 1
ATOM 783 C CA . TYR A 1 102 ? 14.859 -8.439 -7.645 1.00 52.00 102 TYR A CA 1
ATOM 784 C C . TYR A 1 102 ? 14.184 -7.125 -7.216 1.00 52.00 102 TYR A C 1
ATOM 786 O O . TYR A 1 102 ? 13.836 -6.949 -6.053 1.00 52.00 102 TYR A O 1
ATOM 794 N N . ALA A 1 103 ? 13.894 -6.238 -8.165 1.00 54.47 103 ALA A N 1
ATOM 795 C CA . ALA A 1 103 ? 13.066 -5.065 -7.897 1.00 54.47 103 ALA A CA 1
ATOM 796 C C . ALA A 1 103 ? 11.586 -5.450 -7.702 1.00 54.47 103 ALA A C 1
ATOM 798 O O . ALA A 1 103 ? 10.989 -5.986 -8.630 1.00 54.47 103 ALA A O 1
ATOM 799 N N . GLY A 1 104 ? 10.974 -5.158 -6.548 1.00 59.97 104 GLY A N 1
ATOM 800 C CA . GLY A 1 104 ? 9.502 -5.102 -6.432 1.00 59.97 104 GLY A CA 1
ATOM 801 C C . GLY A 1 104 ? 8.811 -6.129 -5.523 1.00 59.97 104 GLY A C 1
ATOM 802 O O . GLY A 1 104 ? 7.697 -5.862 -5.062 1.00 59.97 104 GLY A O 1
ATOM 803 N N . LEU A 1 105 ? 9.454 -7.246 -5.154 1.00 65.88 105 LEU A N 1
ATOM 804 C CA . LEU A 1 105 ? 8.882 -8.181 -4.161 1.00 65.88 105 LEU A CA 1
ATOM 805 C C . LEU A 1 105 ? 8.695 -7.491 -2.801 1.00 65.88 105 LEU A C 1
ATOM 807 O O . LEU A 1 105 ? 7.618 -7.534 -2.201 1.00 65.88 105 LEU A O 1
ATOM 811 N N . CYS A 1 106 ? 9.727 -6.770 -2.361 1.00 70.56 106 CYS A N 1
ATOM 812 C CA . CYS A 1 106 ? 9.694 -5.966 -1.144 1.00 70.56 106 CYS A CA 1
ATOM 813 C C . CYS A 1 106 ? 8.638 -4.854 -1.220 1.00 70.56 106 CYS A C 1
ATOM 815 O O . CYS A 1 106 ? 7.994 -4.562 -0.216 1.00 70.56 106 CYS A O 1
ATOM 817 N N . SER A 1 107 ? 8.395 -4.289 -2.409 1.00 66.44 107 SER A N 1
ATOM 818 C CA . SER A 1 107 ? 7.338 -3.291 -2.635 1.00 66.44 107 SER A CA 1
ATOM 819 C C . SER A 1 107 ? 5.933 -3.860 -2.383 1.00 66.44 107 SER A C 1
ATOM 821 O O . SER A 1 107 ? 5.053 -3.178 -1.872 1.00 66.44 107 SER A O 1
ATOM 823 N N . THR A 1 108 ? 5.704 -5.141 -2.653 1.00 66.69 108 THR A N 1
ATOM 824 C CA . THR A 1 108 ? 4.381 -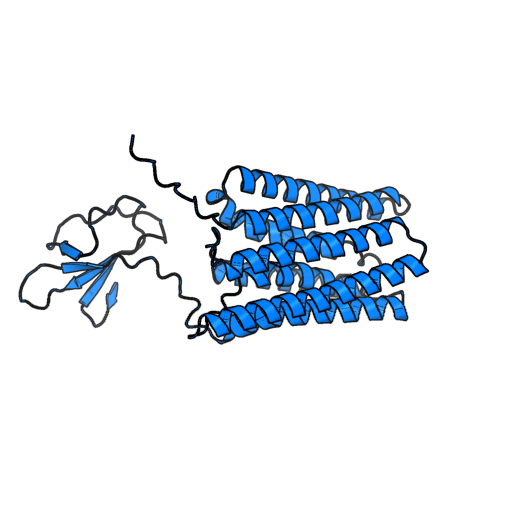5.780 -2.476 1.00 66.69 108 THR A CA 1
ATOM 825 C C . THR A 1 108 ? 4.056 -6.025 -1.016 1.00 66.69 108 THR A C 1
ATOM 827 O O . THR A 1 108 ? 2.975 -5.687 -0.531 1.00 66.69 108 THR A O 1
ATOM 830 N N . ILE A 1 109 ? 5.044 -6.562 -0.303 1.00 77.75 109 ILE A N 1
ATOM 831 C CA . ILE A 1 109 ? 5.011 -6.733 1.149 1.00 77.75 109 ILE A CA 1
ATOM 832 C C . ILE A 1 109 ? 4.832 -5.368 1.825 1.00 77.75 109 ILE A C 1
ATOM 834 O O . ILE A 1 109 ? 4.037 -5.229 2.757 1.00 77.75 109 ILE A O 1
ATOM 838 N N . LEU A 1 110 ? 5.520 -4.347 1.303 1.00 80.81 110 LEU A N 1
ATOM 839 C CA . LEU A 1 110 ? 5.380 -2.968 1.735 1.00 80.81 110 LEU A CA 1
ATOM 840 C C . LEU A 1 110 ? 3.952 -2.466 1.608 1.00 80.81 110 LEU A C 1
ATOM 842 O O . LEU A 1 110 ? 3.424 -2.045 2.625 1.00 80.81 110 LEU A O 1
ATOM 846 N N . HIS A 1 111 ? 3.317 -2.510 0.437 1.00 80.06 111 HIS A N 1
ATOM 847 C CA . HIS A 1 111 ? 1.961 -1.974 0.283 1.00 80.06 111 HIS A CA 1
ATOM 848 C C . HIS A 1 111 ? 0.986 -2.614 1.278 1.00 80.06 111 HIS A C 1
ATOM 850 O O . HIS A 1 111 ? 0.309 -1.906 2.021 1.00 80.06 111 HIS A O 1
ATOM 856 N N . ILE A 1 112 ? 0.975 -3.945 1.386 1.00 84.62 112 ILE A N 1
ATOM 857 C CA . ILE A 1 112 ? 0.038 -4.651 2.270 1.00 84.62 112 ILE A CA 1
ATOM 858 C C . ILE A 1 112 ? 0.273 -4.284 3.737 1.00 84.62 112 ILE A C 1
ATOM 860 O O . ILE A 1 112 ? -0.658 -3.848 4.416 1.00 84.62 112 ILE A O 1
ATOM 864 N N . PHE A 1 113 ? 1.502 -4.413 4.244 1.00 85.44 113 PHE A N 1
ATOM 865 C CA . PHE A 1 113 ? 1.762 -4.138 5.659 1.00 85.44 113 PHE A CA 1
ATOM 866 C C . PHE A 1 113 ? 1.730 -2.647 5.988 1.00 85.44 113 PHE A C 1
ATOM 868 O O . PHE A 1 113 ? 1.253 -2.272 7.059 1.00 85.44 113 PHE A O 1
ATOM 875 N N . TYR A 1 114 ? 2.141 -1.787 5.059 1.00 81.94 114 TYR A N 1
ATOM 876 C CA . TYR A 1 114 ? 2.008 -0.343 5.198 1.00 81.94 114 TYR A CA 1
ATOM 877 C C . TYR A 1 114 ? 0.541 0.065 5.322 1.00 81.94 114 TYR A C 1
ATOM 879 O O . TYR A 1 114 ? 0.226 0.881 6.177 1.00 81.94 114 TYR A O 1
ATOM 887 N N . PHE A 1 115 ? -0.385 -0.521 4.562 1.00 81.50 115 PHE A N 1
ATOM 888 C CA . PHE A 1 115 ? -1.809 -0.220 4.733 1.00 81.50 115 PHE A CA 1
ATOM 889 C C . PHE A 1 115 ? -2.435 -0.921 5.948 1.00 81.50 115 PHE A C 1
ATOM 891 O O . PHE A 1 115 ? -3.320 -0.366 6.601 1.00 81.50 115 PHE A O 1
ATOM 898 N N . LEU A 1 116 ? -1.944 -2.096 6.339 1.00 77.56 116 LEU A N 1
ATOM 899 C CA . LEU A 1 116 ? -2.418 -2.777 7.547 1.00 77.56 116 LEU A CA 1
ATOM 900 C C . LEU A 1 116 ? -1.960 -2.104 8.849 1.00 77.56 116 LEU A C 1
ATOM 902 O O . LEU A 1 116 ? -2.635 -2.246 9.873 1.00 77.56 116 LEU A O 1
ATOM 906 N N . GLN A 1 117 ? -0.877 -1.315 8.821 1.00 79.62 117 GLN A N 1
ATOM 907 C CA . GLN A 1 117 ? -0.361 -0.598 9.992 1.00 79.62 117 GLN A CA 1
ATOM 908 C C . GLN A 1 117 ? -1.434 0.265 10.676 1.00 79.62 117 GLN A C 1
ATOM 910 O O . GLN A 1 117 ? -1.391 0.469 11.886 1.00 79.62 117 GLN A O 1
ATOM 915 N N . PHE A 1 118 ? -2.412 0.783 9.927 1.00 74.25 118 PHE A N 1
ATOM 916 C CA . PHE A 1 118 ? -3.431 1.700 10.451 1.00 74.25 118 PHE A CA 1
ATOM 917 C C . PHE A 1 118 ? -4.452 1.004 11.342 1.00 74.25 118 PHE A C 1
ATOM 919 O O . PHE A 1 118 ? -5.027 1.622 12.245 1.00 74.25 118 PHE A O 1
ATOM 926 N N . TYR A 1 119 ? -4.619 -0.298 11.139 1.00 72.94 119 TYR A N 1
ATOM 927 C CA . TYR A 1 119 ? -5.486 -1.146 11.940 1.00 72.94 119 TYR A CA 1
ATOM 928 C C . TYR A 1 119 ? -4.792 -1.685 13.195 1.00 72.94 119 TYR A C 1
ATOM 930 O O . TYR A 1 119 ? -5.421 -2.372 13.998 1.00 72.94 119 TYR A O 1
ATOM 938 N N . THR A 1 120 ? -3.522 -1.328 13.423 1.00 70.38 120 THR A N 1
ATOM 939 C CA . THR A 1 120 ? -2.854 -1.618 14.694 1.00 70.38 120 THR A CA 1
ATOM 940 C C . THR A 1 120 ? -3.542 -0.869 15.839 1.00 70.38 120 THR A C 1
ATOM 942 O O . THR A 1 120 ? -3.702 0.360 15.839 1.00 70.38 120 THR A O 1
ATOM 945 N N . HIS A 1 121 ? -3.976 -1.629 16.844 1.00 66.56 121 HIS A N 1
ATOM 946 C CA . HIS A 1 121 ? -4.501 -1.095 18.094 1.00 66.56 121 HIS A CA 1
ATOM 947 C C . HIS A 1 121 ? -3.414 -1.103 19.168 1.00 66.56 121 HIS A C 1
ATOM 949 O O . HIS A 1 121 ? -3.277 -2.045 19.949 1.00 66.56 121 HIS A O 1
ATOM 955 N N . LEU A 1 122 ? -2.668 -0.004 19.237 1.00 61.44 122 LEU A N 1
ATOM 956 C CA . LEU A 1 122 ? -1.770 0.291 20.346 1.00 61.44 122 LEU A CA 1
ATOM 957 C C . LEU A 1 122 ? -2.571 1.051 21.407 1.00 61.44 122 LEU A C 1
ATOM 959 O O . LEU A 1 122 ? -2.869 2.228 21.246 1.00 61.44 122 LEU A O 1
ATOM 963 N N . LYS A 1 123 ? -2.995 0.365 22.472 1.00 63.88 123 LYS A N 1
ATOM 964 C CA . LYS A 1 123 ? -3.637 0.997 23.637 1.00 63.88 123 LYS A CA 1
ATOM 965 C C . LYS A 1 123 ? -2.762 0.761 24.864 1.00 63.88 123 LYS A C 1
ATOM 967 O O . LYS A 1 123 ? -2.693 -0.365 25.352 1.00 63.88 123 LYS A O 1
ATOM 972 N N . TYR A 1 124 ? -2.122 1.817 25.366 1.00 66.06 124 TYR A N 1
ATOM 973 C CA . TYR A 1 124 ? -1.435 1.795 26.657 1.00 66.06 124 TYR A CA 1
ATOM 974 C C . TYR A 1 124 ? -2.361 2.280 27.775 1.00 66.06 124 TYR A C 1
ATOM 976 O O . TYR A 1 124 ? -3.344 2.984 27.541 1.00 66.06 124 TYR A O 1
ATOM 984 N N . LYS A 1 125 ? -2.017 1.928 29.021 1.00 72.44 125 LYS A N 1
ATOM 985 C CA . LYS A 1 125 ? -2.753 2.352 30.225 1.00 72.44 125 LYS A CA 1
ATOM 986 C C . LYS A 1 125 ? -2.815 3.882 30.361 1.00 72.44 125 LYS A C 1
ATOM 988 O O . LYS A 1 125 ? -3.791 4.409 30.882 1.00 72.44 125 LYS A O 1
ATOM 993 N N . SER A 1 126 ? -1.793 4.588 29.868 1.00 82.00 126 SER A N 1
ATOM 994 C CA . SER A 1 126 ? -1.760 6.051 29.794 1.00 82.00 126 SER A CA 1
ATOM 995 C C . SER A 1 126 ? -2.112 6.541 28.388 1.00 82.00 126 SER A C 1
ATOM 997 O O . SER A 1 126 ? -1.500 6.120 27.398 1.00 82.00 126 SER A O 1
ATOM 999 N N . LYS A 1 127 ? -3.068 7.476 28.306 1.00 79.94 127 LYS A N 1
ATOM 1000 C CA . LYS A 1 127 ? -3.448 8.137 27.047 1.00 79.94 127 LYS A CA 1
ATOM 1001 C C . LYS A 1 127 ? -2.264 8.899 26.445 1.00 79.94 127 LYS A C 1
ATOM 1003 O O . LYS A 1 127 ? -1.985 8.737 25.265 1.00 79.94 127 LYS A O 1
ATOM 1008 N N . THR A 1 128 ? -1.511 9.639 27.260 1.00 82.94 128 THR A N 1
ATOM 1009 C CA . THR A 1 128 ? -0.352 10.430 26.811 1.00 82.94 128 THR A CA 1
ATOM 1010 C C . THR A 1 128 ? 0.737 9.559 26.188 1.00 82.94 128 THR A C 1
ATOM 1012 O O . THR A 1 128 ? 1.225 9.868 25.106 1.00 82.94 128 THR A O 1
ATOM 1015 N N . ILE A 1 129 ? 1.068 8.430 26.824 1.00 82.94 129 ILE A N 1
ATOM 1016 C CA . ILE A 1 129 ? 2.067 7.485 26.297 1.00 82.94 129 ILE A CA 1
ATOM 1017 C C . ILE A 1 129 ? 1.585 6.879 24.976 1.00 82.94 129 ILE A C 1
ATOM 1019 O O . ILE A 1 129 ? 2.361 6.770 24.032 1.00 82.94 129 ILE A O 1
ATOM 1023 N N . THR A 1 130 ? 0.293 6.547 24.883 1.00 81.38 130 THR A N 1
ATOM 1024 C CA . THR A 1 130 ? -0.305 6.038 23.641 1.00 81.38 130 THR A CA 1
ATOM 1025 C C . THR A 1 130 ? -0.156 7.040 22.497 1.00 81.38 130 THR A C 1
ATOM 1027 O O . THR A 1 130 ? 0.234 6.648 21.399 1.00 81.38 130 THR A O 1
ATOM 1030 N N . TYR A 1 131 ? -0.413 8.328 22.750 1.00 83.44 131 TYR A N 1
ATOM 1031 C CA . TYR A 1 131 ? -0.279 9.374 21.735 1.00 83.44 131 TYR A CA 1
ATOM 1032 C C . TYR A 1 131 ? 1.163 9.553 21.268 1.00 83.44 131 TYR A C 1
ATOM 1034 O O . TYR A 1 131 ? 1.412 9.513 20.066 1.00 83.44 131 TYR A O 1
ATOM 1042 N N . ILE A 1 132 ? 2.107 9.699 22.204 1.00 86.31 132 ILE A N 1
ATOM 1043 C CA . ILE A 1 132 ? 3.526 9.890 21.876 1.00 86.31 132 ILE A CA 1
ATOM 1044 C C . ILE A 1 132 ? 4.047 8.694 21.078 1.00 86.31 132 ILE A C 1
ATOM 1046 O O . ILE A 1 132 ? 4.656 8.874 20.028 1.00 86.31 132 ILE A O 1
ATOM 1050 N N . TYR A 1 133 ? 3.760 7.474 21.535 1.00 85.88 133 TYR A N 1
ATOM 1051 C CA . TYR A 1 133 ? 4.213 6.263 20.859 1.00 85.88 133 TYR A CA 1
ATOM 1052 C C . TYR A 1 133 ? 3.618 6.130 19.453 1.00 85.88 133 TYR A C 1
ATOM 1054 O O . TYR A 1 133 ? 4.350 5.879 18.503 1.00 85.88 133 TYR A O 1
ATOM 1062 N N . THR A 1 134 ? 2.308 6.352 19.299 1.00 83.75 134 THR A N 1
ATOM 1063 C CA . THR A 1 134 ? 1.631 6.276 17.990 1.00 83.75 134 THR A CA 1
ATOM 1064 C C . THR A 1 134 ? 2.193 7.309 17.013 1.00 83.75 134 THR A C 1
ATOM 1066 O O . THR A 1 134 ? 2.412 7.003 15.844 1.00 83.75 134 THR A O 1
ATOM 1069 N N . TYR A 1 135 ? 2.467 8.523 17.494 1.00 87.00 135 TYR A N 1
ATOM 1070 C CA . TYR A 1 135 ? 3.045 9.590 16.684 1.00 87.00 135 TYR A CA 1
ATOM 1071 C C . TYR A 1 135 ? 4.474 9.260 16.236 1.00 87.00 135 TYR A C 1
ATOM 1073 O O . TYR A 1 135 ? 4.770 9.308 15.044 1.00 87.00 135 TYR A O 1
ATOM 1081 N N . LEU A 1 136 ? 5.341 8.849 17.169 1.00 90.12 136 LEU A N 1
ATOM 1082 C CA . LEU A 1 136 ? 6.713 8.441 16.856 1.00 90.12 136 LEU A CA 1
ATOM 1083 C C . LEU A 1 136 ? 6.749 7.244 15.901 1.00 90.12 136 LEU A C 1
ATOM 1085 O O . LEU A 1 136 ? 7.554 7.230 14.975 1.00 90.12 136 LEU A O 1
ATOM 1089 N N . TYR A 1 137 ? 5.855 6.272 16.090 1.00 90.12 137 TYR A N 1
ATOM 1090 C CA . TYR A 1 137 ? 5.730 5.098 15.230 1.00 90.12 137 TYR A CA 1
ATOM 1091 C C . TYR A 1 137 ? 5.409 5.476 13.778 1.00 90.12 137 TYR A C 1
ATOM 1093 O O . TYR A 1 137 ? 6.111 5.056 12.858 1.00 90.12 137 TYR A O 1
ATOM 1101 N N . HIS A 1 138 ? 4.393 6.313 13.556 1.00 89.38 138 HIS A N 1
ATOM 1102 C CA . HIS A 1 138 ? 4.025 6.727 12.202 1.00 89.38 138 HIS A CA 1
ATOM 1103 C C . HIS A 1 138 ? 5.057 7.667 11.564 1.00 89.38 138 HIS A C 1
ATOM 1105 O O . HIS A 1 138 ? 5.289 7.565 10.361 1.00 89.38 138 HIS A O 1
ATOM 1111 N N . ILE A 1 139 ? 5.730 8.522 12.346 1.00 90.81 139 ILE A N 1
ATOM 1112 C CA . ILE A 1 139 ? 6.869 9.315 11.852 1.00 90.81 139 ILE A CA 1
ATOM 1113 C C . ILE A 1 139 ? 8.013 8.411 11.411 1.00 90.81 139 ILE A C 1
ATOM 1115 O O . ILE A 1 139 ? 8.585 8.631 10.348 1.00 90.81 139 ILE A O 1
ATOM 1119 N N . LEU A 1 140 ? 8.352 7.395 12.202 1.00 92.19 140 LEU A N 1
ATOM 1120 C CA . LEU A 1 140 ? 9.429 6.473 11.864 1.00 92.19 140 LEU A CA 1
ATOM 1121 C C . LEU A 1 140 ? 9.144 5.771 10.532 1.00 92.19 140 LEU A C 1
ATOM 1123 O O . LEU A 1 140 ? 9.999 5.727 9.650 1.00 92.19 140 LEU A O 1
ATOM 1127 N N . ILE A 1 141 ? 7.914 5.286 10.359 1.00 91.31 141 ILE A N 1
ATOM 1128 C CA . ILE A 1 141 ? 7.470 4.664 9.109 1.00 91.31 141 ILE A CA 1
ATOM 1129 C C . ILE A 1 141 ? 7.504 5.661 7.946 1.00 91.31 141 ILE A C 1
ATOM 1131 O O . ILE A 1 141 ? 7.960 5.302 6.860 1.00 91.31 141 ILE A O 1
ATOM 1135 N N . TRP A 1 142 ? 7.081 6.910 8.164 1.00 92.81 142 TRP A N 1
ATOM 1136 C CA . TRP A 1 142 ? 7.166 7.974 7.160 1.00 92.81 142 TRP A CA 1
ATOM 1137 C C . TRP A 1 142 ? 8.607 8.240 6.718 1.00 92.81 142 TRP A C 1
ATOM 1139 O O . TRP A 1 142 ? 8.866 8.293 5.516 1.00 92.81 142 TRP A O 1
ATOM 1149 N N . ILE A 1 143 ? 9.545 8.358 7.663 1.00 93.06 143 ILE A N 1
ATOM 1150 C CA . ILE A 1 143 ? 10.970 8.575 7.378 1.00 93.06 143 ILE A CA 1
ATOM 1151 C C . ILE A 1 143 ? 11.509 7.424 6.531 1.00 93.06 143 ILE A C 1
ATOM 1153 O O . ILE A 1 143 ? 12.133 7.662 5.496 1.00 93.06 143 ILE A O 1
ATOM 1157 N N . PHE A 1 144 ? 11.237 6.177 6.928 1.00 92.50 144 PHE A N 1
ATOM 1158 C CA . PHE A 1 144 ? 11.742 5.027 6.189 1.00 92.50 144 PHE A CA 1
ATOM 1159 C C . PHE A 1 144 ? 11.138 4.931 4.780 1.00 92.50 144 PHE A C 1
ATOM 1161 O O . PHE A 1 144 ? 11.863 4.781 3.794 1.00 92.50 144 PHE A O 1
ATOM 1168 N N . LYS A 1 145 ? 9.820 5.094 4.648 1.00 91.06 145 LYS A N 1
ATOM 1169 C CA . LYS A 1 145 ? 9.146 5.067 3.344 1.00 91.06 145 LYS A CA 1
ATOM 1170 C C . LYS A 1 145 ? 9.641 6.189 2.422 1.00 91.06 145 LYS A C 1
ATOM 1172 O O . LYS A 1 145 ? 9.989 5.924 1.272 1.00 91.06 145 LYS A O 1
ATOM 1177 N N . THR A 1 146 ? 9.753 7.411 2.945 1.00 92.44 146 THR A N 1
ATOM 1178 C CA . THR A 1 146 ? 10.249 8.582 2.203 1.00 92.44 146 THR A CA 1
ATOM 1179 C C . THR A 1 146 ? 11.697 8.394 1.768 1.00 92.44 146 THR A C 1
ATOM 1181 O O . THR A 1 146 ? 12.022 8.659 0.615 1.00 92.44 146 THR A O 1
ATOM 1184 N N . GLY A 1 147 ? 12.558 7.869 2.645 1.00 92.12 147 GLY A N 1
ATOM 1185 C CA . GLY A 1 147 ? 13.941 7.550 2.290 1.00 92.12 147 GLY A CA 1
ATOM 1186 C C . GLY A 1 147 ? 14.028 6.582 1.107 1.00 92.12 147 GLY A C 1
ATOM 1187 O O . GLY A 1 147 ? 14.792 6.827 0.177 1.00 92.12 147 GLY A O 1
ATOM 1188 N N . GLY A 1 148 ? 13.183 5.545 1.078 1.00 90.38 148 GLY A N 1
ATOM 1189 C CA . GLY A 1 148 ? 13.105 4.630 -0.063 1.00 90.38 148 GLY A CA 1
ATOM 1190 C C . GLY A 1 148 ? 12.654 5.332 -1.349 1.00 90.38 148 GLY A C 1
ATOM 1191 O O . GLY A 1 148 ? 13.304 5.188 -2.382 1.00 90.38 148 GLY A O 1
ATOM 1192 N N . ASN A 1 149 ? 11.603 6.160 -1.286 1.00 91.50 149 ASN A N 1
ATOM 1193 C CA . ASN A 1 149 ? 11.128 6.930 -2.445 1.00 91.50 149 ASN A CA 1
ATOM 1194 C C . ASN A 1 149 ? 12.200 7.897 -2.984 1.00 91.50 149 ASN A C 1
ATOM 1196 O O . ASN A 1 149 ? 12.334 8.037 -4.197 1.00 91.50 149 ASN A O 1
ATOM 1200 N N . ILE A 1 150 ? 12.991 8.529 -2.107 1.00 93.50 150 ILE A N 1
ATOM 1201 C CA . ILE A 1 150 ? 14.107 9.405 -2.500 1.00 93.50 150 ILE A CA 1
ATOM 1202 C C . ILE A 1 150 ? 15.200 8.605 -3.216 1.00 93.50 150 ILE A C 1
ATOM 1204 O O . ILE A 1 150 ? 15.721 9.057 -4.233 1.00 93.50 150 ILE A O 1
ATOM 1208 N N . ILE A 1 151 ? 15.540 7.409 -2.730 1.00 91.81 151 ILE A N 1
ATOM 1209 C CA . ILE A 1 151 ? 16.542 6.558 -3.386 1.00 91.81 151 ILE A CA 1
ATOM 1210 C C . ILE A 1 151 ? 16.070 6.152 -4.791 1.00 91.81 151 ILE A C 1
ATOM 1212 O O .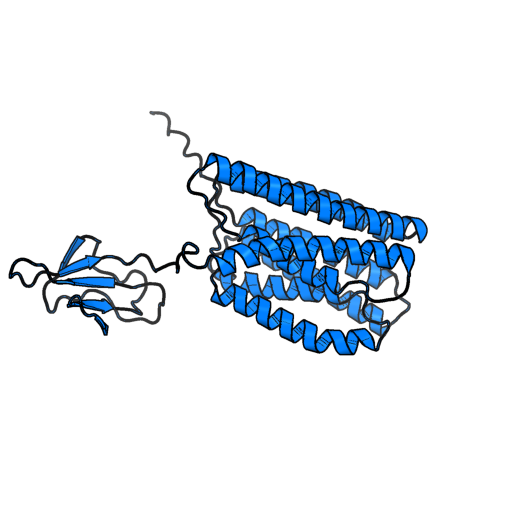 ILE A 1 151 ? 16.836 6.279 -5.746 1.00 91.81 151 ILE A O 1
ATOM 1216 N N . TYR A 1 152 ? 14.800 5.763 -4.950 1.00 89.25 152 TYR A N 1
ATOM 1217 C CA . TYR A 1 152 ? 14.214 5.486 -6.269 1.00 89.25 152 TYR A CA 1
ATOM 1218 C C . TYR A 1 152 ? 14.158 6.714 -7.178 1.00 89.25 152 TYR A C 1
ATOM 1220 O O . TYR A 1 152 ? 14.416 6.617 -8.379 1.00 89.25 152 TYR A O 1
ATOM 1228 N N . PHE A 1 153 ? 13.864 7.885 -6.615 1.00 92.44 153 PHE A N 1
ATOM 1229 C CA . PHE A 1 153 ? 13.926 9.142 -7.348 1.00 92.44 153 PHE A CA 1
ATOM 1230 C C . PHE A 1 153 ? 15.337 9.380 -7.905 1.00 92.44 153 PHE A C 1
ATOM 1232 O O . PHE A 1 153 ? 15.485 9.661 -9.092 1.00 92.44 153 PHE A O 1
ATOM 1239 N N . LEU A 1 154 ? 16.377 9.210 -7.081 1.00 92.06 154 LEU A N 1
ATOM 1240 C CA . LEU A 1 154 ? 17.775 9.361 -7.499 1.00 92.06 154 LEU A CA 1
ATOM 1241 C C . LEU A 1 154 ? 18.192 8.310 -8.534 1.00 92.06 154 LEU A C 1
ATOM 1243 O O . LEU A 1 154 ? 18.894 8.639 -9.491 1.00 92.06 154 LEU A O 1
ATOM 1247 N N . TYR A 1 155 ? 17.725 7.071 -8.382 1.00 89.75 155 TYR A N 1
ATOM 1248 C CA . TYR A 1 155 ? 17.931 6.008 -9.363 1.00 89.75 155 TYR A CA 1
ATOM 1249 C C . TYR A 1 155 ? 17.390 6.412 -10.742 1.00 89.75 155 TYR A C 1
ATOM 1251 O O . TYR A 1 155 ? 18.137 6.449 -11.722 1.00 89.75 155 TYR A O 1
ATOM 1259 N N . HIS A 1 156 ? 16.124 6.824 -10.821 1.00 89.50 156 HIS A N 1
ATOM 1260 C CA . HIS A 1 156 ? 15.526 7.241 -12.091 1.00 89.50 156 HIS A CA 1
ATOM 1261 C C . HIS A 1 156 ? 16.036 8.593 -12.596 1.00 89.50 156 HIS A C 1
ATOM 1263 O O . HIS A 1 156 ? 15.986 8.855 -13.801 1.00 89.50 156 HIS A O 1
ATOM 1269 N N . HIS A 1 157 ? 16.555 9.442 -11.705 1.00 92.00 157 HIS A N 1
ATOM 1270 C CA . HIS A 1 157 ? 17.315 10.631 -12.076 1.00 92.00 157 HIS A CA 1
ATOM 1271 C C . HIS A 1 157 ? 18.576 10.262 -12.851 1.00 92.00 157 HIS A C 1
ATOM 1273 O O . HIS A 1 157 ? 18.796 10.771 -13.951 1.00 92.00 157 HIS A O 1
ATOM 1279 N N . HIS A 1 158 ? 19.342 9.300 -12.339 1.00 90.44 158 HIS A N 1
ATOM 1280 C CA . HIS A 1 158 ? 20.518 8.778 -13.022 1.00 90.44 158 HIS A CA 1
ATOM 1281 C C . HIS A 1 158 ? 20.160 8.118 -14.371 1.00 90.44 158 HIS A C 1
ATOM 1283 O O . HIS A 1 158 ? 20.889 8.273 -15.350 1.00 90.44 158 HIS A O 1
ATOM 1289 N N . GLU A 1 159 ? 19.031 7.411 -14.461 1.00 88.44 159 GLU A N 1
ATOM 1290 C CA . GLU A 1 159 ? 18.539 6.821 -15.720 1.00 88.44 159 GLU A CA 1
ATOM 1291 C C . GLU A 1 159 ? 17.908 7.829 -16.695 1.00 88.44 159 GLU A C 1
ATOM 1293 O O . GLU A 1 159 ? 17.530 7.453 -17.803 1.00 88.44 159 GLU A O 1
ATOM 1298 N N . LYS A 1 160 ? 17.783 9.108 -16.314 1.00 92.31 160 LYS A N 1
ATOM 1299 C CA . LYS A 1 160 ? 17.103 10.160 -17.093 1.00 92.31 160 LYS A CA 1
ATOM 1300 C C . LYS A 1 160 ? 15.627 9.850 -17.402 1.00 92.31 160 LYS A C 1
ATOM 1302 O O . LYS A 1 160 ? 15.064 10.387 -18.355 1.00 92.31 160 LYS A O 1
ATOM 1307 N N . ASN A 1 161 ? 14.966 9.033 -16.577 1.00 90.00 161 ASN A N 1
ATOM 1308 C CA . ASN A 1 161 ? 13.544 8.720 -16.718 1.00 90.00 161 ASN A CA 1
ATOM 1309 C C . ASN A 1 161 ? 12.679 9.740 -15.957 1.00 90.00 161 ASN A C 1
ATOM 1311 O O . ASN A 1 161 ? 12.335 9.542 -14.791 1.00 90.00 161 ASN A O 1
ATOM 1315 N N . ILE A 1 162 ? 12.346 10.851 -16.623 1.00 93.81 162 ILE A N 1
ATOM 1316 C CA . ILE A 1 162 ? 11.611 11.982 -16.022 1.00 93.81 162 ILE A CA 1
ATOM 1317 C C . ILE A 1 162 ? 10.239 11.544 -15.492 1.00 93.81 162 ILE A C 1
ATOM 1319 O O . ILE A 1 162 ? 9.831 11.965 -14.414 1.00 93.81 162 ILE A O 1
ATOM 1323 N N . PHE A 1 163 ? 9.542 10.665 -16.216 1.00 92.81 163 PHE A N 1
ATOM 1324 C CA . PHE A 1 163 ? 8.213 10.203 -15.817 1.00 92.81 163 PHE A CA 1
ATOM 1325 C C . PHE A 1 163 ? 8.244 9.501 -14.453 1.00 92.81 163 PHE A C 1
ATOM 1327 O O . PHE A 1 163 ? 7.505 9.878 -13.545 1.00 92.81 163 PHE A O 1
ATOM 1334 N N . HIS A 1 164 ? 9.150 8.536 -14.276 1.00 89.31 164 HIS A N 1
ATOM 1335 C CA . HIS A 1 164 ? 9.264 7.808 -13.012 1.00 89.31 164 HIS A CA 1
ATOM 1336 C C . HIS A 1 164 ? 9.750 8.713 -11.872 1.00 89.31 164 HIS A C 1
ATOM 1338 O O . HIS A 1 164 ? 9.236 8.610 -10.760 1.00 89.31 164 HIS A O 1
ATOM 1344 N N . GLN A 1 165 ? 10.656 9.663 -12.140 1.00 92.81 165 GLN A N 1
ATOM 1345 C CA . GLN A 1 165 ? 11.041 10.686 -11.155 1.00 92.81 165 GLN A CA 1
ATOM 1346 C C . GLN A 1 165 ? 9.820 11.465 -10.643 1.00 92.81 165 GLN A C 1
ATOM 1348 O O . GLN A 1 165 ? 9.636 11.601 -9.433 1.00 92.81 165 GLN A O 1
ATOM 1353 N N . CYS A 1 166 ? 8.953 11.933 -11.548 1.00 95.50 166 CYS A N 1
ATOM 1354 C CA . CYS A 1 166 ? 7.725 12.629 -11.171 1.00 95.50 166 CYS A CA 1
ATOM 1355 C C . CYS A 1 166 ? 6.795 11.738 -10.334 1.00 95.50 166 CYS A C 1
ATOM 1357 O O . CYS A 1 166 ? 6.284 12.198 -9.316 1.00 95.50 166 CYS A O 1
ATOM 1359 N N . ILE A 1 167 ? 6.615 10.465 -10.705 1.00 93.50 167 ILE A N 1
ATOM 1360 C CA . ILE A 1 167 ? 5.781 9.521 -9.943 1.00 93.50 167 ILE A CA 1
ATOM 1361 C C . ILE A 1 167 ? 6.317 9.313 -8.519 1.00 93.50 167 ILE A C 1
ATOM 1363 O O . ILE A 1 167 ? 5.547 9.405 -7.566 1.00 93.50 167 ILE A O 1
ATOM 1367 N N . PHE A 1 168 ? 7.622 9.101 -8.328 1.00 91.19 168 PHE A N 1
ATOM 1368 C CA . PHE A 1 168 ? 8.189 8.930 -6.981 1.00 91.19 168 PHE A CA 1
ATOM 1369 C C . PHE A 1 168 ? 8.128 10.209 -6.131 1.00 91.19 168 PHE A C 1
ATOM 1371 O O . PHE A 1 168 ? 7.921 10.138 -4.912 1.00 91.19 168 PHE A O 1
ATOM 1378 N N . ALA A 1 169 ? 8.235 11.386 -6.755 1.00 94.38 169 ALA A N 1
ATOM 1379 C CA . ALA A 1 169 ? 7.991 12.655 -6.074 1.00 94.38 169 ALA A CA 1
ATOM 1380 C C . ALA A 1 169 ? 6.522 12.775 -5.622 1.00 94.38 169 ALA A C 1
ATOM 1382 O O . ALA A 1 169 ? 6.255 13.108 -4.466 1.00 94.38 169 ALA A O 1
ATOM 1383 N N . LEU A 1 170 ? 5.570 12.432 -6.496 1.00 95.31 170 LEU A N 1
ATOM 1384 C CA . LEU A 1 170 ? 4.140 12.430 -6.176 1.00 95.31 170 LEU A CA 1
ATOM 1385 C C . LEU A 1 170 ? 3.786 11.414 -5.083 1.00 95.31 170 LEU A C 1
ATOM 1387 O O . LEU A 1 170 ? 3.047 11.765 -4.166 1.00 95.31 170 LEU A O 1
ATOM 1391 N N . ARG A 1 171 ? 4.365 10.206 -5.112 1.00 93.38 171 ARG A N 1
ATOM 1392 C CA . ARG A 1 171 ? 4.235 9.203 -4.038 1.00 93.38 171 ARG A CA 1
ATOM 1393 C C . ARG A 1 171 ? 4.704 9.748 -2.694 1.00 93.38 171 ARG A C 1
ATOM 1395 O O . ARG A 1 171 ? 4.017 9.594 -1.694 1.00 93.38 171 ARG A O 1
ATOM 1402 N N . THR A 1 172 ? 5.821 10.473 -2.667 1.00 93.75 172 THR A N 1
ATOM 1403 C CA . THR A 1 172 ? 6.319 11.105 -1.433 1.00 93.75 172 THR A CA 1
ATOM 1404 C C . THR A 1 172 ? 5.342 12.150 -0.884 1.00 93.75 172 THR A C 1
ATOM 1406 O O . THR A 1 172 ? 5.099 12.206 0.325 1.00 93.75 172 THR A O 1
ATOM 1409 N N . ILE A 1 173 ? 4.740 12.959 -1.761 1.00 95.25 173 ILE A N 1
ATOM 1410 C CA . ILE A 1 173 ? 3.711 13.935 -1.373 1.00 95.25 173 ILE A CA 1
ATOM 1411 C C . ILE A 1 173 ? 2.467 13.214 -0.841 1.00 95.25 173 ILE A C 1
ATOM 1413 O O . ILE A 1 173 ? 1.975 13.551 0.236 1.00 95.25 173 ILE A O 1
ATOM 1417 N N . GLN A 1 174 ? 1.983 12.201 -1.560 1.00 94.50 174 GLN A N 1
ATOM 1418 C CA . GLN A 1 174 ? 0.823 11.403 -1.171 1.00 94.50 174 GLN A CA 1
ATOM 1419 C C . GLN A 1 174 ? 1.040 10.691 0.172 1.00 94.50 174 GLN A C 1
ATOM 1421 O O . GLN A 1 174 ? 0.177 10.801 1.041 1.00 94.50 174 GLN A O 1
ATOM 1426 N N . ASP A 1 175 ? 2.188 10.047 0.392 1.00 91.38 175 ASP A N 1
ATOM 1427 C CA . ASP A 1 175 ? 2.538 9.394 1.661 1.00 91.38 175 ASP A CA 1
ATOM 1428 C C . ASP A 1 175 ? 2.573 10.403 2.822 1.00 91.38 175 ASP A C 1
ATOM 1430 O O . ASP A 1 175 ? 2.083 10.126 3.919 1.00 91.38 175 ASP A O 1
ATOM 1434 N N . THR A 1 176 ? 3.099 11.609 2.579 1.00 93.31 176 THR A N 1
ATOM 1435 C CA . THR A 1 176 ? 3.160 12.688 3.580 1.00 93.31 176 THR A CA 1
ATOM 1436 C C . THR A 1 176 ? 1.768 13.187 3.962 1.00 93.31 176 THR A C 1
ATOM 1438 O O . THR A 1 176 ? 1.453 13.300 5.150 1.00 93.31 176 THR A O 1
ATOM 1441 N N . ILE A 1 177 ? 0.910 13.453 2.972 1.00 93.75 177 ILE A N 1
ATOM 1442 C CA . ILE A 1 177 ? -0.485 13.852 3.196 1.00 93.75 177 ILE A CA 1
ATOM 1443 C C . ILE A 1 177 ? -1.220 12.748 3.960 1.00 93.75 177 ILE A C 1
ATOM 1445 O O . ILE A 1 177 ? -1.876 13.008 4.971 1.00 93.75 177 ILE A O 1
ATOM 1449 N N . PHE A 1 178 ? -1.077 11.508 3.504 1.00 90.88 178 PHE A N 1
ATOM 1450 C CA . PHE A 1 178 ? -1.759 10.354 4.064 1.00 90.88 178 PHE A CA 1
ATOM 1451 C C . PHE A 1 178 ? -1.385 10.106 5.531 1.00 90.88 178 PHE A C 1
ATOM 1453 O O . PHE A 1 178 ? -2.273 10.047 6.384 1.00 90.88 178 PHE A O 1
ATOM 1460 N N . ILE A 1 179 ? -0.090 10.057 5.865 1.00 90.19 179 ILE A N 1
ATOM 1461 C CA . ILE A 1 179 ? 0.363 9.883 7.254 1.00 90.19 179 ILE A CA 1
ATOM 1462 C C . ILE A 1 179 ? -0.077 11.056 8.132 1.00 90.19 179 ILE A C 1
ATOM 1464 O O . ILE A 1 179 ? -0.499 10.839 9.269 1.00 90.19 179 ILE A O 1
ATOM 1468 N N . SER A 1 180 ? -0.060 12.285 7.608 1.00 90.75 180 SER A N 1
ATOM 1469 C CA . SER A 1 180 ? -0.542 13.458 8.347 1.00 90.75 180 SER A CA 1
ATOM 1470 C C . SER A 1 180 ? -2.011 13.303 8.757 1.00 90.75 180 SER A C 1
ATOM 1472 O O . SER A 1 180 ? -2.349 13.502 9.926 1.00 90.75 180 SER A O 1
ATOM 1474 N N . PHE A 1 181 ? -2.880 12.872 7.834 1.00 90.50 181 PHE A N 1
ATOM 1475 C CA . PHE A 1 181 ? -4.291 12.607 8.135 1.00 90.50 181 PHE A CA 1
ATOM 1476 C C . PHE A 1 181 ? -4.471 11.496 9.168 1.00 90.50 181 PHE A C 1
ATOM 1478 O O . PHE A 1 181 ? -5.243 11.657 10.114 1.00 90.50 181 PHE A O 1
ATOM 1485 N N . ILE A 1 182 ? -3.730 10.396 9.033 1.00 87.50 182 ILE A N 1
ATOM 1486 C CA . ILE A 1 182 ? -3.777 9.288 9.991 1.00 87.50 182 ILE A CA 1
ATOM 1487 C C . ILE A 1 182 ? -3.372 9.751 11.390 1.00 87.50 182 ILE A C 1
ATOM 1489 O O . ILE A 1 182 ? -4.075 9.452 12.358 1.00 87.50 182 ILE A O 1
ATOM 1493 N N . CYS A 1 183 ? -2.272 10.496 11.509 1.00 86.50 183 CYS A N 1
ATOM 1494 C CA . CYS A 1 183 ? -1.818 11.045 12.782 1.00 86.50 183 CYS A CA 1
ATOM 1495 C C . CYS A 1 183 ? -2.906 11.919 13.413 1.00 86.50 183 CYS A C 1
ATOM 1497 O O . CYS A 1 183 ? -3.235 11.733 14.585 1.00 86.50 183 CYS A O 1
ATOM 1499 N N . ILE A 1 184 ? -3.535 12.807 12.635 1.00 87.38 184 ILE A N 1
ATOM 1500 C CA . ILE A 1 184 ? -4.643 13.649 13.108 1.00 87.38 184 ILE A CA 1
ATOM 1501 C C . ILE A 1 184 ? -5.817 12.790 13.599 1.00 87.38 184 ILE A C 1
ATOM 1503 O O . ILE A 1 184 ? -6.335 13.030 14.692 1.00 87.38 184 ILE A O 1
ATOM 1507 N N . TYR A 1 185 ? -6.231 11.779 12.833 1.00 86.25 185 TYR A N 1
ATOM 1508 C CA . TYR A 1 185 ? -7.363 10.917 13.181 1.00 86.25 185 TYR A CA 1
ATOM 1509 C C . TYR A 1 185 ? -7.105 10.073 14.430 1.00 86.25 185 TYR A C 1
ATOM 1511 O O . TYR A 1 185 ? -7.980 9.970 15.292 1.00 86.25 185 TYR A O 1
ATOM 1519 N N . LYS A 1 186 ? -5.896 9.523 14.577 1.00 81.44 186 LYS A N 1
ATOM 1520 C CA . LYS A 1 186 ? -5.494 8.759 15.767 1.00 81.44 186 LYS A CA 1
ATOM 1521 C C . LYS A 1 186 ? -5.374 9.657 17.001 1.00 81.44 186 LYS A C 1
ATOM 1523 O O . LYS A 1 186 ? -5.870 9.278 18.058 1.00 81.44 186 LYS A O 1
ATOM 1528 N N . ILE A 1 187 ? -4.796 10.858 16.876 1.00 81.50 187 ILE A N 1
ATOM 1529 C CA . ILE A 1 187 ? -4.708 11.837 17.979 1.00 81.50 187 ILE A CA 1
ATOM 1530 C C . ILE A 1 187 ? -6.107 12.257 18.440 1.00 81.50 187 ILE A C 1
ATOM 1532 O O . ILE A 1 187 ? -6.379 12.314 19.637 1.00 81.50 187 ILE A O 1
ATOM 1536 N N . ARG A 1 188 ? -7.026 12.498 17.499 1.00 82.88 188 ARG A N 1
ATOM 1537 C CA . ARG A 1 188 ? -8.419 12.855 17.807 1.00 82.88 188 ARG A CA 1
ATOM 1538 C C . ARG A 1 188 ? -9.296 11.668 18.205 1.00 82.88 188 ARG A C 1
ATOM 1540 O O . ARG A 1 188 ? -10.466 11.875 18.507 1.00 82.88 188 ARG A O 1
ATOM 1547 N N . SER A 1 189 ? -8.737 10.457 18.254 1.00 82.12 189 SER A N 1
ATOM 1548 C CA . SER A 1 189 ? -9.450 9.228 18.616 1.00 82.12 189 SER A CA 1
ATOM 1549 C C . SER A 1 189 ? -10.715 8.994 17.777 1.00 82.12 189 SER A C 1
ATOM 1551 O O . SER A 1 189 ? -11.749 8.619 18.321 1.00 82.12 189 SER A O 1
ATOM 1553 N N . TYR A 1 190 ? -10.655 9.232 16.462 1.00 81.44 190 TYR A N 1
ATOM 1554 C CA . TYR A 1 190 ? -11.781 8.909 15.583 1.00 81.44 190 TYR A CA 1
ATOM 1555 C C . TYR A 1 190 ? -11.961 7.400 15.452 1.00 81.44 190 TYR A C 1
ATOM 1557 O O . TYR A 1 190 ? -10.999 6.660 15.227 1.00 81.44 190 TYR A O 1
ATOM 1565 N N . ASP A 1 191 ? -13.212 6.958 15.552 1.00 77.00 191 ASP A N 1
ATOM 1566 C CA . ASP A 1 191 ? -13.552 5.550 15.427 1.00 77.00 191 ASP A CA 1
ATOM 1567 C C . ASP A 1 191 ? -13.550 5.133 13.946 1.00 77.00 191 ASP A C 1
ATOM 1569 O O . ASP A 1 191 ? -14.255 5.742 13.125 1.00 77.00 191 ASP A O 1
ATOM 1573 N N . PRO A 1 192 ? -12.769 4.102 13.573 1.00 82.69 192 PRO A N 1
ATOM 1574 C CA . PRO A 1 192 ? -12.826 3.546 12.234 1.00 82.69 192 PRO A CA 1
ATOM 1575 C C . PRO A 1 192 ? -14.144 2.789 12.043 1.00 82.69 192 PRO A C 1
ATOM 1577 O O . PRO A 1 192 ? -14.616 2.081 12.931 1.00 82.69 192 PRO A O 1
ATOM 1580 N N . LEU A 1 193 ? -14.732 2.908 10.854 1.00 78.50 193 LEU A N 1
ATOM 1581 C CA . LEU A 1 193 ? -15.901 2.124 10.458 1.00 78.50 193 LEU A CA 1
ATOM 1582 C C . LEU A 1 193 ? -15.578 0.624 10.362 1.00 78.50 193 LEU A C 1
ATOM 1584 O O . LEU A 1 193 ? -16.416 -0.209 10.697 1.00 78.50 193 LEU A O 1
ATOM 1588 N N . ILE A 1 194 ? -14.367 0.292 9.906 1.00 79.50 194 ILE A N 1
ATOM 1589 C CA . ILE A 1 194 ? -13.889 -1.082 9.759 1.00 79.50 194 ILE A CA 1
ATOM 1590 C C . ILE A 1 194 ? -13.113 -1.468 11.018 1.00 79.50 194 ILE A C 1
ATOM 1592 O O . ILE A 1 194 ? -12.038 -0.931 11.290 1.00 79.50 194 ILE A O 1
ATOM 1596 N N . CYS A 1 195 ? -13.641 -2.434 11.766 1.00 76.75 195 CYS A N 1
ATOM 1597 C CA . CYS A 1 195 ? -12.896 -3.125 12.811 1.00 76.75 195 CYS A CA 1
ATOM 1598 C C . CYS A 1 195 ? -12.333 -4.420 12.219 1.00 76.75 195 CYS A C 1
ATOM 1600 O O . CYS A 1 195 ? -13.093 -5.322 11.859 1.00 76.75 195 CYS A O 1
ATOM 1602 N N . VAL A 1 196 ? -11.010 -4.497 12.064 1.00 75.38 196 VAL A N 1
ATOM 1603 C CA . VAL A 1 196 ? -10.368 -5.633 11.392 1.00 75.38 196 VAL A CA 1
ATOM 1604 C C . VAL A 1 196 ? -10.459 -6.875 12.259 1.00 75.38 196 VAL A C 1
ATOM 1606 O O . VAL A 1 196 ? -9.898 -6.940 13.351 1.00 75.38 196 VAL A O 1
ATOM 1609 N N . GLN A 1 197 ? -11.154 -7.882 11.742 1.00 77.94 197 GLN A N 1
ATOM 1610 C CA . GLN A 1 197 ? -11.249 -9.185 12.385 1.00 77.94 197 GLN A CA 1
ATOM 1611 C C . GLN A 1 197 ? -9.968 -9.996 12.150 1.00 77.94 197 GLN A C 1
ATOM 1613 O O . GLN A 1 197 ? -9.422 -9.991 11.045 1.00 77.94 197 GLN A O 1
ATOM 1618 N N . HIS A 1 198 ? -9.532 -10.777 13.148 1.00 74.75 198 HIS A N 1
ATOM 1619 C CA . HIS A 1 198 ? -8.363 -11.663 13.021 1.00 74.75 198 HIS A CA 1
ATOM 1620 C C . HIS A 1 198 ? -8.471 -12.601 11.815 1.00 74.75 198 HIS A C 1
ATOM 1622 O O . HIS A 1 198 ? -7.510 -12.773 11.075 1.00 74.75 1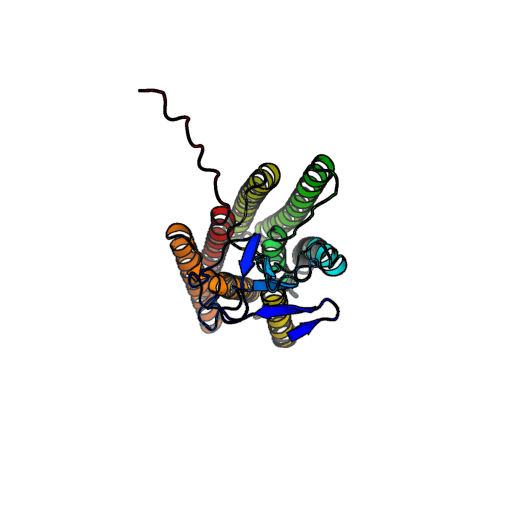98 HIS A O 1
ATOM 1628 N N . LYS A 1 199 ? -9.665 -13.155 11.569 1.00 78.38 199 LYS A N 1
ATOM 1629 C CA . LYS A 1 199 ? -9.925 -14.036 10.424 1.00 78.38 199 LYS A CA 1
ATOM 1630 C C . LYS A 1 199 ? -9.632 -13.350 9.084 1.00 78.38 199 LYS A C 1
ATOM 1632 O O . LYS A 1 199 ? -9.039 -13.968 8.207 1.00 78.38 199 LYS A O 1
ATOM 1637 N N . ALA A 1 200 ? -10.012 -12.079 8.939 1.00 77.88 200 ALA A N 1
ATOM 1638 C CA . ALA A 1 200 ? -9.748 -11.310 7.725 1.00 77.88 200 ALA A CA 1
ATOM 1639 C C . ALA A 1 200 ? -8.246 -11.036 7.555 1.00 77.88 200 ALA A C 1
ATOM 1641 O O . ALA A 1 200 ? -7.712 -11.210 6.464 1.00 77.88 200 ALA A O 1
ATOM 1642 N N . LEU A 1 201 ? -7.551 -10.689 8.643 1.00 79.62 201 LEU A N 1
ATOM 1643 C CA . LEU A 1 201 ? -6.104 -10.476 8.632 1.00 79.62 201 LEU A CA 1
ATOM 1644 C C . LEU A 1 201 ? -5.332 -11.754 8.261 1.00 79.62 201 LEU A C 1
ATOM 1646 O O . LEU A 1 201 ? -4.486 -11.720 7.372 1.00 79.62 201 LEU A O 1
ATOM 1650 N N . PHE A 1 202 ? -5.649 -12.889 8.890 1.00 82.19 202 PHE A N 1
ATOM 1651 C CA . PHE A 1 202 ? -5.021 -14.173 8.565 1.00 82.19 202 PHE A CA 1
ATOM 1652 C C . PHE A 1 202 ? -5.335 -14.624 7.137 1.00 82.19 202 PHE A C 1
ATOM 1654 O O . PHE A 1 202 ? -4.458 -15.163 6.471 1.00 82.19 202 PHE A O 1
ATOM 1661 N N . SER A 1 203 ? -6.546 -14.353 6.638 1.00 84.56 203 SER A N 1
ATOM 1662 C CA . SER A 1 203 ? -6.888 -14.591 5.231 1.00 84.56 203 SER A CA 1
ATOM 1663 C C . SER A 1 203 ? -5.983 -13.787 4.291 1.00 84.56 203 SER A C 1
ATOM 1665 O O . SER A 1 203 ? -5.502 -14.336 3.306 1.00 84.56 203 SER A O 1
ATOM 1667 N N . VAL A 1 204 ? -5.713 -12.511 4.589 1.00 84.31 204 VAL A N 1
ATOM 1668 C CA . VAL A 1 204 ? -4.798 -11.683 3.781 1.00 84.31 204 VAL A CA 1
ATOM 1669 C C . VAL A 1 204 ? -3.369 -12.217 3.833 1.00 84.31 204 VAL A C 1
ATOM 1671 O O . VAL A 1 204 ? -2.748 -12.375 2.786 1.00 84.31 204 VAL A O 1
ATOM 1674 N N . ILE A 1 205 ? -2.861 -12.540 5.027 1.00 84.12 205 ILE A N 1
ATOM 1675 C CA . ILE A 1 205 ? -1.497 -13.067 5.200 1.00 84.12 205 ILE A CA 1
ATOM 1676 C C . ILE A 1 205 ? -1.333 -14.404 4.468 1.00 84.12 205 ILE A C 1
ATOM 1678 O O . ILE A 1 205 ? -0.361 -14.578 3.744 1.00 84.12 205 ILE A O 1
ATOM 1682 N N . SER A 1 206 ? -2.300 -15.315 4.590 1.00 85.31 206 SER A N 1
ATOM 1683 C CA . SER A 1 206 ? -2.265 -16.616 3.912 1.00 85.31 206 SER A CA 1
ATOM 1684 C C . SER A 1 206 ? -2.297 -16.474 2.387 1.00 85.31 206 SER A C 1
ATOM 1686 O O . SER A 1 206 ? -1.552 -17.155 1.687 1.00 85.31 206 SER A O 1
ATOM 1688 N N . ARG A 1 207 ? -3.105 -15.551 1.849 1.00 85.06 207 ARG A N 1
ATOM 1689 C CA . ARG A 1 207 ? -3.110 -15.265 0.405 1.00 85.06 207 ARG A CA 1
ATOM 1690 C C . ARG A 1 207 ? -1.784 -14.672 -0.053 1.00 85.06 207 ARG A C 1
ATOM 1692 O O . ARG A 1 207 ? -1.276 -15.089 -1.087 1.00 85.06 207 ARG A O 1
ATOM 1699 N N . LEU A 1 208 ? -1.220 -13.742 0.719 1.00 83.69 208 LEU A N 1
ATOM 1700 C CA . LEU A 1 208 ? 0.097 -13.175 0.443 1.00 83.69 208 LEU A CA 1
ATOM 1701 C C . LEU A 1 208 ? 1.177 -14.263 0.442 1.00 83.69 208 LEU A C 1
ATOM 1703 O O . LEU A 1 208 ? 2.010 -14.275 -0.453 1.00 83.69 208 LEU A O 1
ATOM 1707 N N . GLU A 1 209 ? 1.142 -15.196 1.391 1.00 82.81 209 GLU A N 1
ATOM 1708 C CA . GLU A 1 209 ? 2.075 -16.323 1.461 1.00 82.81 209 GLU A CA 1
ATOM 1709 C C . GLU A 1 209 ? 1.978 -17.228 0.229 1.00 82.81 209 GLU A C 1
ATOM 1711 O O . GLU A 1 209 ? 2.999 -17.509 -0.390 1.00 82.81 209 GLU A O 1
ATOM 1716 N N . ILE A 1 210 ? 0.768 -17.629 -0.178 1.00 82.75 210 ILE A N 1
ATOM 1717 C CA . ILE A 1 210 ? 0.553 -18.452 -1.382 1.00 82.75 210 ILE A CA 1
ATOM 1718 C C . ILE A 1 210 ? 1.073 -17.725 -2.625 1.00 82.75 210 ILE A C 1
ATOM 1720 O O . ILE A 1 210 ? 1.777 -18.306 -3.449 1.00 82.75 210 ILE A O 1
ATOM 1724 N N . ILE A 1 211 ? 0.745 -16.440 -2.744 1.00 81.31 211 ILE A N 1
ATOM 1725 C CA . ILE A 1 211 ? 1.169 -15.593 -3.854 1.00 81.31 211 ILE A CA 1
ATOM 1726 C C . ILE A 1 211 ? 2.695 -15.478 -3.880 1.00 81.31 211 ILE A C 1
ATOM 1728 O O . ILE A 1 211 ? 3.294 -15.699 -4.924 1.00 81.31 211 ILE A O 1
ATOM 1732 N N . LEU A 1 212 ? 3.346 -15.215 -2.746 1.00 76.19 212 LEU A N 1
ATOM 1733 C CA . LEU A 1 212 ? 4.806 -15.174 -2.660 1.00 76.19 212 LEU A CA 1
ATOM 1734 C C . LEU A 1 212 ? 5.429 -16.544 -2.956 1.00 76.19 212 LEU A C 1
ATOM 1736 O O . LEU A 1 212 ? 6.425 -16.603 -3.664 1.00 76.19 212 LEU A O 1
ATOM 1740 N N . ALA A 1 213 ? 4.847 -17.646 -2.484 1.00 80.12 213 ALA A N 1
ATOM 1741 C CA . ALA A 1 213 ? 5.366 -18.992 -2.721 1.00 80.12 213 ALA A CA 1
ATOM 1742 C C . ALA A 1 213 ? 5.301 -19.402 -4.200 1.00 80.12 213 ALA A C 1
ATOM 1744 O O . ALA A 1 213 ? 6.202 -20.082 -4.682 1.00 80.12 213 ALA A O 1
ATOM 1745 N N . ILE A 1 214 ? 4.260 -18.978 -4.923 1.00 79.12 214 ILE A N 1
ATOM 1746 C CA . ILE A 1 214 ? 4.124 -19.218 -6.366 1.00 79.12 214 ILE A CA 1
ATOM 1747 C C . ILE A 1 214 ? 5.022 -18.268 -7.153 1.00 79.12 214 ILE A C 1
ATOM 1749 O O . ILE A 1 214 ? 5.688 -18.676 -8.103 1.00 79.12 214 ILE A O 1
ATOM 1753 N N . LEU A 1 215 ? 5.038 -16.995 -6.765 1.00 73.31 215 LEU A N 1
ATOM 1754 C CA . LEU A 1 215 ? 5.716 -15.974 -7.537 1.00 73.31 215 LEU A CA 1
ATOM 1755 C C . LEU A 1 215 ? 7.222 -15.972 -7.319 1.00 73.31 215 LEU A C 1
ATOM 1757 O O . LEU A 1 215 ? 7.927 -15.782 -8.290 1.00 73.31 215 LEU A O 1
ATOM 1761 N N . VAL A 1 216 ? 7.748 -16.224 -6.116 1.00 71.38 216 VAL A N 1
ATOM 1762 C CA . VAL A 1 216 ? 9.203 -16.211 -5.853 1.00 71.38 216 VAL A CA 1
ATOM 1763 C C . VAL A 1 216 ? 9.986 -17.150 -6.793 1.00 71.38 216 VAL A C 1
ATOM 1765 O O . VAL A 1 216 ? 10.986 -16.699 -7.352 1.00 71.38 216 VAL A O 1
ATOM 1768 N N . PRO A 1 217 ? 9.559 -18.405 -7.048 1.00 66.19 217 PRO A N 1
ATOM 1769 C CA . PRO A 1 217 ? 10.212 -19.277 -8.028 1.00 66.19 217 PRO A CA 1
ATOM 1770 C C . PRO A 1 217 ? 10.149 -18.751 -9.467 1.00 66.19 217 PRO A C 1
ATOM 1772 O O . PRO A 1 217 ? 11.156 -18.792 -10.169 1.00 66.19 217 PRO A O 1
ATOM 1775 N N . ILE A 1 218 ? 8.998 -18.219 -9.891 1.00 69.44 218 ILE A N 1
ATOM 1776 C CA . ILE A 1 218 ? 8.821 -17.594 -11.217 1.00 69.44 218 ILE A CA 1
ATOM 1777 C C . ILE A 1 218 ? 9.726 -16.358 -11.326 1.00 69.44 218 ILE A C 1
ATOM 1779 O O . ILE A 1 218 ? 10.399 -16.121 -12.328 1.00 69.44 218 ILE A O 1
ATOM 1783 N N . PHE A 1 219 ? 9.808 -15.609 -10.230 1.00 64.31 219 PHE A N 1
ATOM 1784 C CA . PHE A 1 219 ? 10.564 -14.380 -10.085 1.00 64.31 219 PHE A CA 1
ATOM 1785 C C . PHE A 1 219 ? 12.073 -14.587 -10.117 1.00 64.31 219 PHE A C 1
ATOM 1787 O O . PHE A 1 219 ? 12.810 -13.695 -10.532 1.00 64.31 219 PHE A O 1
ATOM 1794 N N . ALA A 1 220 ? 12.527 -15.768 -9.706 1.00 63.06 220 ALA A N 1
ATOM 1795 C CA . ALA A 1 220 ? 13.924 -16.152 -9.763 1.00 63.06 220 ALA A CA 1
ATOM 1796 C C . ALA A 1 220 ? 14.396 -16.546 -11.170 1.00 63.06 220 ALA A C 1
ATOM 1798 O O . ALA A 1 220 ? 15.603 -16.574 -11.409 1.00 63.06 220 ALA A O 1
ATOM 1799 N N . GLN A 1 221 ? 13.476 -16.859 -12.088 1.00 61.59 221 GLN A N 1
ATOM 1800 C CA . GLN A 1 221 ? 13.809 -17.413 -13.403 1.00 61.59 221 GLN A CA 1
ATOM 1801 C C . GLN A 1 221 ? 13.735 -16.391 -14.541 1.00 61.59 221 GLN A C 1
ATOM 1803 O O . GLN A 1 221 ? 14.513 -16.492 -15.488 1.00 61.59 221 GLN A O 1
ATOM 1808 N N . GLU A 1 222 ? 12.854 -15.392 -14.461 1.00 55.56 222 GLU A N 1
ATOM 1809 C CA . GLU A 1 222 ? 12.580 -14.507 -15.593 1.00 55.56 222 GLU A CA 1
ATOM 1810 C C . GLU A 1 222 ? 12.820 -13.030 -15.246 1.00 55.56 222 GLU A C 1
ATOM 1812 O O . GLU A 1 222 ? 12.293 -12.497 -14.278 1.00 55.56 222 GLU A O 1
ATOM 1817 N N . ASN A 1 223 ? 13.556 -12.294 -16.085 1.00 54.75 223 ASN A N 1
ATOM 1818 C CA . ASN A 1 223 ? 13.724 -10.833 -15.963 1.00 54.75 223 ASN A CA 1
ATOM 1819 C C . ASN A 1 223 ? 12.406 -10.031 -16.159 1.00 54.75 223 ASN A C 1
ATOM 1821 O O . ASN A 1 223 ? 12.430 -8.801 -16.204 1.00 54.75 223 ASN A O 1
ATOM 1825 N N . LEU A 1 224 ? 11.259 -10.709 -16.275 1.00 53.94 224 LEU A N 1
ATOM 1826 C CA . LEU A 1 224 ? 9.913 -10.181 -16.544 1.00 53.94 224 LEU A CA 1
ATOM 1827 C C . LEU A 1 224 ? 9.249 -9.504 -15.324 1.00 53.94 224 LEU A C 1
ATOM 1829 O O . LEU A 1 224 ? 8.167 -8.942 -15.410 1.00 53.94 224 LEU A O 1
ATOM 1833 N N . VAL A 1 225 ? 9.912 -9.519 -14.175 1.00 52.25 225 VAL A N 1
ATOM 1834 C CA . VAL A 1 225 ? 9.250 -9.563 -12.861 1.00 52.25 225 VAL A CA 1
ATOM 1835 C C . VAL A 1 225 ? 9.111 -8.216 -12.170 1.00 52.25 225 VAL A C 1
ATOM 1837 O O . VAL A 1 225 ? 8.330 -8.063 -11.232 1.00 52.25 225 VAL A O 1
ATOM 1840 N N . LYS A 1 226 ? 9.852 -7.207 -12.630 1.00 55.91 226 LYS A N 1
ATOM 1841 C CA . LYS A 1 226 ? 10.005 -5.955 -11.881 1.00 55.91 226 LYS A CA 1
ATOM 1842 C C . LYS A 1 226 ? 8.703 -5.141 -11.733 1.00 55.91 226 LYS A C 1
ATOM 1844 O O . LYS A 1 226 ? 8.687 -4.209 -10.936 1.00 55.91 226 LYS A O 1
ATOM 1849 N N . LYS A 1 227 ? 7.637 -5.462 -12.484 1.00 60.00 227 LYS A N 1
ATOM 1850 C CA . LYS A 1 227 ? 6.447 -4.600 -12.646 1.00 60.00 227 LYS A CA 1
ATOM 1851 C C . LYS A 1 227 ? 5.151 -5.163 -12.037 1.00 60.00 227 LYS A C 1
ATOM 1853 O O . LYS A 1 227 ? 4.402 -4.404 -11.434 1.00 60.00 227 LYS A O 1
ATOM 1858 N N . THR A 1 228 ? 4.940 -6.483 -12.037 1.00 62.88 228 THR A N 1
ATOM 1859 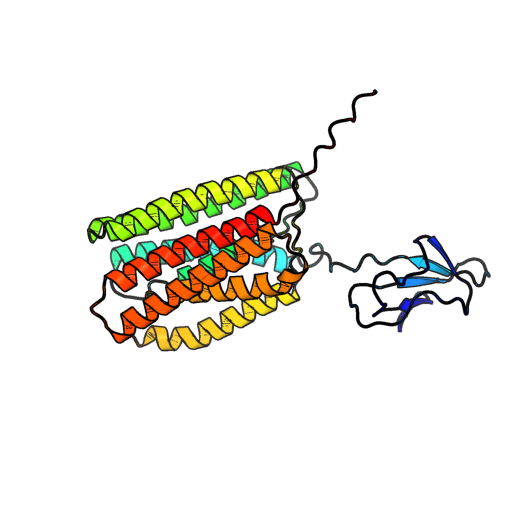C CA . THR A 1 228 ? 3.608 -7.061 -11.718 1.00 62.88 228 THR A CA 1
ATOM 1860 C C . THR A 1 228 ? 3.277 -7.074 -10.238 1.00 62.88 228 THR A C 1
ATOM 1862 O O . THR A 1 228 ? 2.124 -7.217 -9.826 1.00 62.88 228 THR A O 1
ATOM 1865 N N . VAL A 1 229 ? 4.297 -6.923 -9.401 1.00 71.19 229 VAL A N 1
ATOM 1866 C CA . VAL A 1 229 ? 4.169 -7.219 -7.981 1.00 71.19 229 VAL A CA 1
ATOM 1867 C C . VAL A 1 229 ? 3.314 -6.173 -7.248 1.00 71.19 229 VAL A C 1
ATOM 1869 O O . VAL A 1 229 ? 2.453 -6.532 -6.441 1.00 71.19 229 VAL A O 1
ATOM 1872 N N . ALA A 1 230 ? 3.450 -4.887 -7.590 1.00 76.44 230 ALA A N 1
ATOM 1873 C CA . ALA A 1 230 ? 2.670 -3.825 -6.954 1.00 76.44 230 ALA A CA 1
ATOM 1874 C C . ALA A 1 230 ? 1.163 -3.973 -7.222 1.00 76.44 230 ALA A C 1
ATOM 1876 O O . ALA A 1 230 ? 0.362 -3.936 -6.286 1.00 76.44 230 ALA A O 1
ATOM 1877 N N . ASN A 1 231 ? 0.774 -4.272 -8.460 1.00 84.75 231 ASN A N 1
ATOM 1878 C CA . ASN A 1 231 ? -0.618 -4.525 -8.829 1.00 84.75 231 ASN A CA 1
ATOM 1879 C C . ASN A 1 231 ? -1.248 -5.694 -8.051 1.00 84.75 231 ASN A C 1
ATOM 1881 O O . ASN A 1 231 ? -2.407 -5.620 -7.633 1.00 84.75 231 ASN A O 1
ATOM 1885 N N . ILE A 1 232 ? -0.477 -6.750 -7.783 1.00 86.00 232 ILE A N 1
ATOM 1886 C CA . ILE A 1 232 ? -0.930 -7.889 -6.973 1.00 86.00 232 ILE A CA 1
ATOM 1887 C C . ILE A 1 232 ? -1.221 -7.454 -5.534 1.00 86.00 232 ILE A C 1
ATOM 1889 O O . ILE A 1 232 ? -2.251 -7.830 -4.970 1.00 86.00 232 ILE A O 1
ATOM 1893 N N . SER A 1 233 ? -0.360 -6.615 -4.950 1.00 85.69 233 SER A N 1
ATOM 1894 C CA . SER A 1 233 ? -0.586 -6.063 -3.608 1.00 85.69 233 SER A CA 1
ATOM 1895 C C . SER A 1 233 ? -1.895 -5.269 -3.525 1.00 85.69 233 SER A C 1
ATOM 1897 O O . SER A 1 233 ? -2.664 -5.424 -2.573 1.00 85.69 233 SER A O 1
ATOM 1899 N N . LEU A 1 234 ? -2.193 -4.479 -4.561 1.00 89.69 234 LEU A N 1
ATOM 1900 C CA . LEU A 1 234 ? -3.400 -3.665 -4.638 1.00 89.69 234 LEU A CA 1
ATOM 1901 C C . LEU A 1 234 ? -4.654 -4.535 -4.809 1.00 89.69 234 LEU A C 1
ATOM 1903 O O . LEU A 1 234 ? -5.668 -4.267 -4.168 1.00 89.69 234 LEU A O 1
ATOM 1907 N N . PHE A 1 235 ? -4.585 -5.630 -5.571 1.00 90.19 235 PHE A N 1
ATOM 1908 C CA . PHE A 1 235 ? -5.689 -6.592 -5.658 1.00 90.19 235 PHE A CA 1
ATOM 1909 C C . PHE A 1 235 ? -5.966 -7.322 -4.340 1.00 90.19 235 PHE A C 1
ATOM 1911 O O . PHE A 1 235 ? -7.129 -7.518 -3.988 1.00 90.19 235 PHE A O 1
ATOM 1918 N N . ILE A 1 236 ? -4.928 -7.681 -3.579 1.00 90.75 236 ILE A N 1
ATOM 1919 C CA . ILE A 1 236 ? -5.096 -8.266 -2.238 1.00 90.75 236 ILE A CA 1
ATOM 1920 C C . ILE A 1 236 ? -5.795 -7.267 -1.305 1.00 90.75 236 ILE A C 1
ATOM 1922 O O . ILE A 1 236 ? -6.689 -7.641 -0.544 1.00 90.75 236 ILE A O 1
ATOM 1926 N N . LEU A 1 237 ? -5.426 -5.986 -1.378 1.00 90.44 237 LEU A N 1
ATOM 1927 C CA . LEU A 1 237 ? -6.079 -4.928 -0.605 1.00 90.44 237 LEU A CA 1
ATOM 1928 C C . LEU A 1 237 ? -7.528 -4.710 -1.046 1.00 90.44 237 LEU A C 1
ATOM 1930 O O . LEU A 1 237 ? -8.402 -4.536 -0.198 1.00 90.44 237 LEU A O 1
ATOM 1934 N N . TYR A 1 238 ? -7.809 -4.762 -2.348 1.00 92.38 238 TYR A N 1
ATOM 1935 C CA . TYR A 1 238 ? -9.178 -4.713 -2.854 1.00 92.38 238 TYR A CA 1
ATOM 1936 C C . TYR A 1 238 ? -10.019 -5.861 -2.297 1.00 92.38 238 TYR A C 1
ATOM 1938 O O . TYR A 1 238 ? -11.093 -5.609 -1.750 1.00 92.38 238 TYR A O 1
ATOM 1946 N N . ASP A 1 239 ? -9.523 -7.095 -2.383 1.00 90.94 239 ASP A N 1
ATOM 1947 C CA . ASP A 1 239 ? -10.206 -8.261 -1.829 1.00 90.94 239 ASP A CA 1
ATOM 1948 C C . ASP A 1 239 ? -10.492 -8.070 -0.333 1.00 90.94 239 ASP A C 1
ATOM 1950 O O . ASP A 1 239 ? -11.635 -8.231 0.098 1.00 90.94 239 ASP A O 1
ATOM 1954 N N . PHE A 1 240 ? -9.506 -7.594 0.433 1.00 89.88 240 PHE A N 1
ATOM 1955 C CA . PHE A 1 240 ? -9.684 -7.267 1.844 1.00 89.88 240 PHE A CA 1
ATOM 1956 C C . PHE A 1 240 ? -10.807 -6.244 2.082 1.00 89.88 240 PHE A C 1
ATOM 1958 O O . PHE A 1 240 ? -11.677 -6.470 2.925 1.00 89.88 240 PHE A O 1
ATOM 1965 N N . PHE A 1 241 ? -10.828 -5.129 1.344 1.00 90.19 241 PHE A N 1
ATOM 1966 C CA . PHE A 1 241 ? -11.867 -4.106 1.499 1.00 90.19 241 PHE A CA 1
ATOM 1967 C C . PHE A 1 241 ? -13.242 -4.568 1.008 1.00 90.19 241 PHE A C 1
ATOM 1969 O O . PHE A 1 241 ? -14.258 -4.151 1.568 1.00 90.19 241 PHE A O 1
ATOM 1976 N N . SER A 1 242 ? -13.294 -5.444 0.002 1.00 90.38 242 SER A N 1
ATOM 1977 C CA . SER A 1 242 ? -14.542 -5.950 -0.576 1.00 90.38 242 SER A CA 1
ATOM 1978 C C . SER A 1 242 ? -15.400 -6.704 0.448 1.00 90.38 242 SER A C 1
ATOM 1980 O O . SER A 1 242 ? -16.625 -6.569 0.444 1.00 90.38 242 SER A O 1
ATOM 1982 N N . VAL A 1 243 ? -14.768 -7.387 1.412 1.00 89.62 243 VAL A N 1
ATOM 1983 C CA . VAL A 1 243 ? -15.446 -8.070 2.531 1.00 89.62 243 VAL A CA 1
ATOM 1984 C C . VAL A 1 243 ? -16.311 -7.097 3.346 1.00 89.62 243 VAL A C 1
ATOM 1986 O O . VAL A 1 243 ? -17.384 -7.453 3.836 1.00 89.62 243 VAL A O 1
ATOM 1989 N N . TYR A 1 244 ? -15.886 -5.836 3.447 1.00 87.25 244 TYR A N 1
ATOM 1990 C CA . TYR A 1 244 ? -16.560 -4.796 4.224 1.00 87.25 244 TYR A CA 1
ATOM 1991 C C . TYR A 1 244 ? -17.474 -3.894 3.381 1.00 87.25 244 TYR A C 1
ATOM 1993 O O . TYR A 1 244 ? -18.046 -2.942 3.912 1.00 87.25 244 TYR A O 1
ATOM 2001 N N . TYR A 1 245 ? -17.678 -4.198 2.093 1.00 90.50 245 TYR A N 1
ATOM 2002 C CA . TYR A 1 245 ? -18.437 -3.353 1.160 1.00 90.50 245 TYR A CA 1
ATOM 2003 C C . TYR A 1 245 ? -19.851 -2.997 1.645 1.00 90.50 245 TYR A C 1
ATOM 2005 O O . TYR A 1 245 ? -20.340 -1.885 1.426 1.00 90.50 245 TYR A O 1
ATOM 2013 N N . HIS A 1 246 ? -20.512 -3.929 2.336 1.00 87.88 246 HIS A N 1
ATOM 2014 C CA . HIS A 1 246 ? -21.859 -3.736 2.874 1.00 87.88 246 HIS A CA 1
ATOM 2015 C C . HIS A 1 246 ? -21.932 -2.636 3.948 1.00 87.88 246 HIS A C 1
ATOM 2017 O O . HIS A 1 246 ? -22.981 -2.018 4.108 1.00 87.88 246 HIS A O 1
ATOM 2023 N N . LEU A 1 247 ? -20.821 -2.348 4.637 1.00 85.50 247 LEU A N 1
ATOM 2024 C CA . LEU A 1 247 ? -20.731 -1.304 5.661 1.00 85.50 247 LEU A CA 1
ATOM 2025 C C . LEU A 1 247 ? -20.467 0.085 5.067 1.00 85.50 247 LEU A C 1
ATOM 2027 O O . LEU A 1 247 ? -20.638 1.089 5.755 1.00 85.50 247 LEU A O 1
ATOM 2031 N N . PHE A 1 248 ? -20.024 0.169 3.811 1.00 89.69 248 PHE A N 1
ATOM 2032 C CA . PHE A 1 248 ? -19.502 1.408 3.241 1.00 89.69 248 PHE A CA 1
ATOM 2033 C C . PHE A 1 248 ? -20.600 2.430 2.939 1.00 89.69 248 PHE A C 1
ATOM 2035 O O . PHE A 1 248 ? -21.644 2.124 2.357 1.00 89.69 248 PHE A O 1
ATOM 2042 N N . THR A 1 249 ? -20.314 3.692 3.267 1.00 91.38 249 THR A N 1
ATOM 2043 C CA . THR A 1 249 ? -21.103 4.838 2.800 1.00 91.38 249 THR A CA 1
ATOM 2044 C C . THR A 1 249 ? -20.991 4.978 1.280 1.00 91.38 249 THR A C 1
ATOM 2046 O O . THR A 1 249 ? -20.064 4.452 0.663 1.00 91.38 249 THR A O 1
ATOM 2049 N N . LEU A 1 250 ? -21.900 5.732 0.652 1.00 93.12 250 LEU A N 1
ATOM 2050 C CA . LEU A 1 250 ? -21.864 5.955 -0.799 1.00 93.12 250 LEU A CA 1
ATOM 2051 C C . LEU A 1 250 ? -20.495 6.483 -1.274 1.00 93.12 250 LEU A C 1
ATOM 2053 O O . LEU A 1 250 ? -19.971 6.004 -2.273 1.00 93.12 250 LEU A O 1
ATOM 2057 N N . ARG A 1 251 ? -19.877 7.407 -0.523 1.00 92.69 251 ARG A N 1
ATOM 2058 C CA . ARG A 1 251 ? -18.549 7.969 -0.843 1.00 92.69 251 ARG A CA 1
ATOM 2059 C C . ARG A 1 251 ? -17.438 6.914 -0.810 1.00 92.69 251 ARG A C 1
ATOM 2061 O O . ARG A 1 251 ? -16.618 6.871 -1.719 1.00 92.69 251 ARG A O 1
ATOM 2068 N N . LEU A 1 252 ? -17.440 6.037 0.197 1.00 92.69 252 LEU A N 1
ATOM 2069 C CA . LEU A 1 252 ? -16.492 4.920 0.294 1.00 92.69 252 LEU A CA 1
ATOM 2070 C C . LEU A 1 252 ? -16.678 3.913 -0.843 1.00 92.69 252 LEU A C 1
ATOM 2072 O O . LEU A 1 252 ? -15.696 3.426 -1.394 1.00 92.69 252 LEU A O 1
ATOM 2076 N N . LYS A 1 253 ? -17.927 3.636 -1.236 1.00 94.56 253 LYS A N 1
ATOM 2077 C CA . LYS A 1 253 ? -18.223 2.770 -2.386 1.00 94.56 253 LYS A CA 1
ATOM 2078 C C . LYS A 1 253 ? -17.667 3.353 -3.684 1.00 94.56 253 LYS A C 1
ATOM 2080 O O . LYS A 1 253 ? -17.075 2.609 -4.455 1.00 94.56 253 LYS A O 1
ATOM 2085 N N . TRP A 1 254 ? -17.806 4.663 -3.902 1.00 95.69 254 TRP A N 1
ATOM 2086 C CA . TRP A 1 254 ? -17.193 5.348 -5.046 1.00 95.69 254 TRP A CA 1
ATOM 2087 C C . TRP A 1 254 ? -15.667 5.246 -5.035 1.00 95.69 254 TRP A C 1
ATOM 2089 O O . TRP A 1 254 ? -15.084 4.892 -6.055 1.00 95.69 254 TRP A O 1
ATOM 2099 N N . ALA A 1 255 ? -15.024 5.494 -3.889 1.00 95.12 255 ALA A N 1
ATOM 2100 C CA . ALA A 1 255 ? -13.573 5.352 -3.760 1.00 95.12 255 ALA A CA 1
ATOM 2101 C C . ALA A 1 255 ? -13.105 3.916 -4.049 1.00 95.12 255 ALA A C 1
ATOM 2103 O O . ALA A 1 255 ? -12.132 3.729 -4.774 1.00 95.12 255 ALA A O 1
ATOM 2104 N N . LEU A 1 256 ? -13.827 2.906 -3.546 1.00 95.25 256 LEU A N 1
ATOM 2105 C CA . LEU A 1 256 ? -13.513 1.502 -3.812 1.00 95.25 256 LEU A CA 1
ATOM 2106 C C . LEU A 1 256 ? -13.680 1.147 -5.297 1.00 95.25 256 LEU A C 1
ATOM 2108 O O . LEU A 1 256 ? -12.851 0.435 -5.850 1.00 95.25 256 LEU A O 1
ATOM 2112 N N . TRP A 1 257 ? -14.724 1.646 -5.961 1.00 96.81 257 TRP A N 1
ATOM 2113 C CA . TRP A 1 257 ? -14.910 1.411 -7.394 1.00 96.81 257 TRP A CA 1
ATOM 2114 C C . TRP A 1 257 ? -13.823 2.079 -8.238 1.00 96.81 257 TRP A C 1
ATOM 2116 O O . TRP A 1 257 ? -13.292 1.441 -9.144 1.00 96.81 257 TRP A O 1
ATOM 2126 N N . LEU A 1 258 ? -13.441 3.319 -7.916 1.00 96.38 258 LEU A N 1
ATOM 2127 C CA . LEU A 1 258 ? -12.306 3.985 -8.563 1.00 96.38 258 LEU A CA 1
ATOM 2128 C C . LEU A 1 258 ? -11.013 3.195 -8.364 1.00 96.38 258 LEU A C 1
ATOM 2130 O O . LEU A 1 258 ? -10.272 2.990 -9.321 1.00 96.38 258 LEU A O 1
ATOM 2134 N N . PHE A 1 259 ? -10.783 2.697 -7.148 1.00 95.69 259 PHE A N 1
ATOM 2135 C CA . PHE A 1 259 ? -9.644 1.843 -6.841 1.00 95.69 259 PHE A CA 1
ATOM 2136 C C . PHE A 1 259 ? -9.598 0.612 -7.756 1.00 95.69 259 PHE A C 1
ATOM 2138 O O . PHE A 1 259 ? -8.594 0.401 -8.430 1.00 95.69 259 PHE A O 1
ATOM 2145 N N . VAL A 1 260 ? -10.698 -0.140 -7.874 1.00 95.88 260 VAL A N 1
ATOM 2146 C CA . VAL A 1 260 ? -10.778 -1.322 -8.755 1.00 95.88 260 VAL A CA 1
ATOM 2147 C C . VAL A 1 260 ? -10.517 -0.972 -10.213 1.00 95.88 260 VAL A C 1
ATOM 2149 O O . VAL A 1 260 ? -9.761 -1.672 -10.887 1.00 95.88 260 VAL A O 1
ATOM 2152 N N . VAL A 1 261 ? -11.135 0.101 -10.709 1.00 97.19 261 VAL A N 1
ATOM 2153 C CA . VAL A 1 261 ? -10.974 0.536 -12.101 1.00 97.19 261 VAL A CA 1
ATOM 2154 C C . VAL A 1 261 ? -9.513 0.875 -12.384 1.00 97.19 261 VAL A C 1
ATOM 2156 O O . VAL A 1 261 ? -8.965 0.397 -13.373 1.00 97.19 261 VAL A O 1
ATOM 2159 N N . PHE A 1 262 ? -8.859 1.633 -11.502 1.00 97.19 262 PHE A N 1
ATOM 2160 C CA . PHE A 1 262 ? -7.460 2.010 -11.683 1.00 97.19 262 PHE A CA 1
ATOM 2161 C C . PHE A 1 262 ? -6.512 0.808 -11.637 1.00 97.19 262 PHE A C 1
ATOM 2163 O O . PHE A 1 262 ? -5.688 0.677 -12.539 1.00 97.19 262 PHE A O 1
ATOM 2170 N N . ILE A 1 263 ? -6.672 -0.118 -10.683 1.00 94.62 263 ILE A N 1
ATOM 2171 C CA . ILE A 1 263 ? -5.848 -1.342 -10.648 1.00 94.62 263 ILE A CA 1
ATOM 2172 C C . ILE A 1 263 ? -6.063 -2.176 -11.918 1.00 94.62 263 ILE A C 1
ATOM 2174 O O . ILE A 1 263 ? -5.109 -2.688 -12.497 1.00 94.62 263 ILE A O 1
ATOM 2178 N N . THR A 1 264 ? -7.311 -2.301 -12.377 1.00 93.88 264 THR A N 1
ATOM 2179 C CA . THR A 1 264 ? -7.634 -3.094 -13.572 1.00 93.88 264 THR A CA 1
ATOM 2180 C C . THR A 1 264 ? -6.984 -2.495 -14.817 1.00 93.88 264 THR A C 1
ATOM 2182 O O . THR A 1 264 ? -6.369 -3.221 -15.594 1.00 93.88 264 THR A O 1
ATOM 2185 N N . ILE A 1 265 ? -7.067 -1.171 -14.995 1.00 94.69 265 ILE A N 1
ATOM 2186 C CA . ILE A 1 265 ? -6.404 -0.481 -16.110 1.00 94.69 265 ILE A CA 1
ATOM 2187 C C . ILE A 1 265 ? -4.886 -0.649 -16.015 1.00 94.69 265 ILE A C 1
ATOM 2189 O O . ILE A 1 265 ? -4.254 -0.914 -17.038 1.00 94.69 265 ILE A O 1
ATOM 2193 N N . SER A 1 266 ? -4.313 -0.535 -14.813 1.00 93.19 266 SER A N 1
ATOM 2194 C CA . SER A 1 266 ? -2.883 -0.748 -14.580 1.00 93.19 266 SER A CA 1
ATOM 2195 C C . SER A 1 266 ? -2.444 -2.132 -15.072 1.00 93.19 266 SER A C 1
ATOM 2197 O O . SER A 1 266 ? -1.638 -2.229 -15.995 1.00 93.19 266 SER A O 1
ATOM 2199 N N . VAL A 1 267 ? -3.077 -3.201 -14.576 1.00 90.62 267 VAL A N 1
ATOM 2200 C CA . VAL A 1 267 ? -2.729 -4.584 -14.947 1.00 90.62 267 VAL A CA 1
ATOM 2201 C C . VAL A 1 267 ? -2.926 -4.879 -16.423 1.00 90.62 267 VAL A C 1
ATOM 2203 O O . VAL A 1 267 ? -2.065 -5.506 -17.035 1.00 90.62 267 VAL A O 1
ATOM 2206 N N . VAL A 1 268 ? -4.027 -4.423 -17.022 1.00 91.06 268 VAL A N 1
ATOM 2207 C CA . VAL A 1 268 ? -4.261 -4.642 -18.456 1.00 91.06 268 VAL A CA 1
ATOM 2208 C C . VAL A 1 268 ? -3.150 -3.996 -19.286 1.00 91.06 268 VAL A C 1
ATOM 2210 O O . VAL A 1 268 ? -2.650 -4.618 -20.221 1.00 91.06 268 VAL A O 1
ATOM 2213 N N . ASN A 1 269 ? -2.721 -2.778 -18.940 1.00 90.06 269 ASN A N 1
ATOM 2214 C CA . ASN A 1 269 ? -1.629 -2.112 -19.652 1.00 90.06 269 ASN A CA 1
ATOM 2215 C C . ASN A 1 269 ? -0.279 -2.784 -19.408 1.00 90.06 269 ASN A C 1
ATOM 2217 O O . ASN A 1 269 ? 0.523 -2.889 -20.334 1.00 90.06 269 ASN A O 1
ATOM 2221 N N . GLU A 1 270 ? -0.046 -3.291 -18.204 1.00 85.00 270 GLU A N 1
ATOM 2222 C CA . GLU A 1 270 ? 1.144 -4.074 -17.901 1.00 85.00 270 GLU A CA 1
ATOM 2223 C C . GLU A 1 270 ? 1.215 -5.355 -18.747 1.00 85.00 270 GLU A C 1
ATOM 2225 O O . GLU A 1 270 ? 2.243 -5.670 -19.346 1.00 85.00 270 GLU A O 1
ATOM 2230 N N . TRP A 1 271 ? 0.094 -6.068 -18.877 1.00 85.50 271 TRP A N 1
ATOM 2231 C CA . TRP A 1 271 ? 0.003 -7.274 -19.700 1.00 85.50 271 TRP A CA 1
ATOM 2232 C C . TRP A 1 271 ? 0.195 -6.969 -21.184 1.00 85.50 271 TRP A C 1
ATOM 2234 O O . TRP A 1 271 ? 0.920 -7.685 -21.872 1.00 85.50 271 TRP A O 1
ATOM 2244 N N . LEU A 1 272 ? -0.394 -5.878 -21.680 1.00 85.81 272 LEU A N 1
ATOM 2245 C CA . LEU A 1 272 ? -0.167 -5.416 -23.051 1.00 85.81 272 LEU A CA 1
ATOM 2246 C C . LEU A 1 272 ? 1.304 -5.061 -23.297 1.00 85.81 272 LEU A C 1
ATOM 2248 O O . LEU A 1 272 ? 1.841 -5.377 -24.360 1.00 85.81 272 LEU A O 1
ATOM 2252 N N . TYR A 1 273 ? 1.974 -4.456 -22.313 1.00 82.44 273 TYR A N 1
ATOM 2253 C CA . TYR A 1 273 ? 3.408 -4.195 -22.380 1.00 82.44 273 TYR A CA 1
ATOM 2254 C C . TYR A 1 273 ? 4.221 -5.494 -22.481 1.00 82.44 273 TYR A C 1
ATOM 2256 O O . TYR A 1 273 ? 5.150 -5.557 -23.288 1.00 82.44 273 TYR A O 1
ATOM 2264 N N . PHE A 1 274 ? 3.860 -6.543 -21.734 1.00 79.00 274 PHE A N 1
ATOM 2265 C CA . PHE A 1 274 ? 4.528 -7.844 -21.840 1.00 79.00 274 PHE A CA 1
ATOM 2266 C C . PHE A 1 274 ? 4.320 -8.518 -23.191 1.00 79.00 274 PHE A C 1
ATOM 2268 O O . PHE A 1 274 ? 5.265 -9.075 -23.733 1.00 79.00 274 PHE A O 1
ATOM 2275 N N . VAL A 1 275 ? 3.117 -8.448 -23.759 1.00 83.06 275 VAL A N 1
ATOM 2276 C CA . VAL A 1 275 ? 2.847 -9.069 -25.063 1.00 83.06 275 VAL A CA 1
ATOM 2277 C C . VAL A 1 275 ? 3.587 -8.345 -26.188 1.00 83.06 275 VAL A C 1
ATOM 2279 O O . VAL A 1 275 ? 4.060 -8.991 -27.120 1.00 83.06 275 VAL A O 1
ATOM 2282 N N . ASN A 1 276 ? 3.695 -7.014 -26.117 1.00 80.88 276 ASN A N 1
ATOM 2283 C CA . ASN A 1 276 ? 4.143 -6.211 -27.254 1.00 80.88 276 ASN A CA 1
ATOM 2284 C C . ASN A 1 276 ? 5.523 -5.553 -27.099 1.00 80.88 276 ASN A C 1
ATOM 2286 O O . ASN A 1 276 ? 5.926 -4.884 -28.044 1.00 80.88 276 ASN A O 1
ATOM 2290 N N . HIS A 1 277 ? 6.214 -5.716 -25.955 1.00 69.31 277 HIS A N 1
ATOM 2291 C CA . HIS A 1 277 ? 7.594 -5.332 -25.549 1.00 69.31 277 HIS A CA 1
ATOM 2292 C C . HIS A 1 277 ? 8.187 -3.961 -25.968 1.00 69.31 277 HIS A C 1
ATOM 2294 O O . HIS A 1 277 ? 9.228 -3.557 -25.454 1.00 69.31 277 HIS A O 1
ATOM 2300 N N . GLN A 1 278 ? 7.547 -3.204 -26.852 1.00 68.56 278 GLN A N 1
ATOM 2301 C CA . GLN A 1 278 ? 8.010 -1.954 -27.454 1.00 68.56 278 GLN A CA 1
ATOM 2302 C C . GLN A 1 278 ? 7.115 -0.770 -27.069 1.00 68.56 278 GLN A C 1
ATOM 2304 O O . GLN A 1 278 ? 7.422 0.380 -27.375 1.00 68.56 278 GLN A O 1
ATOM 2309 N N . TRP A 1 279 ? 5.999 -1.025 -26.382 1.00 79.06 279 TRP A N 1
ATOM 2310 C CA . TRP A 1 279 ? 5.013 -0.001 -26.052 1.00 79.06 279 TRP A CA 1
ATOM 2311 C C . TRP A 1 279 ? 5.357 0.653 -24.717 1.00 79.06 279 TRP A C 1
ATOM 2313 O O . TRP A 1 279 ? 4.680 0.451 -23.715 1.00 79.06 279 TRP A O 1
ATOM 2323 N N . TYR A 1 280 ? 6.412 1.471 -24.711 1.00 82.12 280 TYR A N 1
ATOM 2324 C CA . TYR A 1 280 ? 6.812 2.270 -23.543 1.00 82.12 280 TYR A CA 1
ATOM 2325 C C . TYR A 1 280 ? 5.653 3.111 -22.970 1.00 82.12 280 TYR A C 1
ATOM 2327 O O . TYR A 1 280 ? 5.581 3.347 -21.769 1.00 82.12 280 TYR A O 1
ATOM 2335 N N . LEU A 1 281 ? 4.689 3.494 -23.812 1.00 87.38 281 LEU A N 1
ATOM 2336 C CA . LEU A 1 281 ? 3.461 4.155 -23.378 1.00 87.38 281 LEU A CA 1
ATOM 2337 C C . LEU A 1 281 ? 2.621 3.288 -22.419 1.00 87.38 281 LEU A C 1
ATOM 2339 O O . LEU A 1 281 ? 2.113 3.808 -21.432 1.00 87.38 281 LEU A O 1
ATOM 2343 N N . CYS A 1 282 ? 2.498 1.979 -22.664 1.00 87.19 282 CYS A N 1
ATOM 2344 C CA . CYS A 1 282 ? 1.760 1.071 -21.777 1.00 87.19 282 CYS A CA 1
ATOM 2345 C C . CYS A 1 282 ? 2.408 0.967 -20.396 1.00 87.19 282 CYS A C 1
ATOM 2347 O O . CYS A 1 282 ? 1.696 0.898 -19.401 1.00 87.19 282 CYS A O 1
ATOM 2349 N N . ASP A 1 283 ? 3.739 1.026 -20.328 1.00 84.69 283 ASP A N 1
ATOM 2350 C CA . ASP A 1 283 ? 4.466 1.068 -19.058 1.00 84.69 283 ASP A CA 1
ATOM 2351 C C . ASP A 1 283 ? 4.124 2.328 -18.254 1.00 84.69 283 ASP A C 1
ATOM 2353 O O . ASP A 1 283 ? 3.755 2.260 -17.084 1.00 84.69 283 ASP A O 1
ATOM 2357 N N . GLN A 1 284 ? 4.166 3.491 -18.905 1.00 90.31 284 GLN A N 1
ATOM 2358 C CA . GLN A 1 284 ? 3.816 4.757 -18.262 1.00 90.31 284 GLN A CA 1
ATOM 2359 C C . GLN A 1 284 ? 2.352 4.792 -17.815 1.00 90.31 284 GLN A C 1
ATOM 2361 O O . GLN A 1 284 ? 2.056 5.261 -16.716 1.00 90.31 284 GLN A O 1
ATOM 2366 N N . ILE A 1 285 ? 1.438 4.277 -18.643 1.00 91.94 285 ILE A N 1
ATOM 2367 C CA . ILE A 1 285 ? 0.020 4.165 -18.295 1.00 91.94 285 ILE A CA 1
ATOM 2368 C C . ILE A 1 285 ? -0.145 3.236 -17.089 1.00 91.94 285 ILE A C 1
ATOM 2370 O O . ILE A 1 285 ? -0.801 3.630 -16.129 1.00 91.94 285 ILE A O 1
ATOM 2374 N N . SER A 1 286 ? 0.484 2.057 -17.096 1.00 91.69 286 SER A N 1
ATOM 2375 C CA . SER A 1 286 ? 0.446 1.112 -15.975 1.00 91.69 286 SER A CA 1
ATOM 2376 C C . SER A 1 286 ? 0.884 1.782 -14.672 1.00 91.69 286 SER A C 1
ATOM 2378 O O . SER A 1 286 ? 0.091 1.905 -13.743 1.00 91.69 286 SER A O 1
ATOM 2380 N N . THR A 1 287 ? 2.099 2.333 -14.637 1.00 90.19 287 THR A N 1
ATOM 2381 C CA . THR A 1 287 ? 2.660 3.002 -13.452 1.00 90.19 287 THR A CA 1
ATOM 2382 C C . THR A 1 287 ? 1.817 4.203 -12.996 1.00 90.19 287 THR A C 1
ATOM 2384 O O . THR A 1 287 ? 1.649 4.442 -11.800 1.00 90.19 287 THR A O 1
ATOM 2387 N N . GLY A 1 288 ? 1.252 4.971 -13.934 1.00 93.50 288 GLY A N 1
ATOM 2388 C CA . GLY A 1 288 ? 0.362 6.087 -13.613 1.00 93.50 288 GLY A CA 1
ATOM 2389 C C . GLY A 1 288 ? -0.942 5.631 -12.952 1.00 93.50 288 GLY A C 1
ATOM 2390 O O . GLY A 1 288 ? -1.366 6.214 -11.953 1.00 93.50 288 GLY A O 1
ATOM 2391 N N . PHE A 1 289 ? -1.569 4.575 -13.473 1.00 95.62 289 PHE A N 1
ATOM 2392 C CA . PHE A 1 289 ? -2.798 4.019 -12.905 1.00 95.62 289 PHE A CA 1
ATOM 2393 C C . PHE A 1 289 ? -2.559 3.248 -11.601 1.00 95.62 289 PHE A C 1
ATOM 2395 O O . PHE A 1 289 ? -3.423 3.283 -10.728 1.00 95.62 289 PHE A O 1
ATOM 2402 N N . GLU A 1 290 ? -1.387 2.642 -11.416 1.00 92.88 290 GLU A N 1
ATOM 2403 C CA . GLU A 1 290 ? -0.940 2.094 -10.129 1.00 92.88 290 GLU A CA 1
ATOM 2404 C C . GLU A 1 290 ? -0.901 3.189 -9.051 1.00 92.88 290 GLU A C 1
ATOM 2406 O O . GLU A 1 290 ? -1.517 3.048 -7.995 1.00 92.88 290 GLU A O 1
ATOM 2411 N N . PHE A 1 291 ? -0.283 4.338 -9.345 1.00 93.94 291 PHE A N 1
ATOM 2412 C CA . PHE A 1 291 ? -0.268 5.482 -8.428 1.00 93.94 291 PHE A CA 1
ATOM 2413 C C . PHE A 1 291 ? -1.680 6.020 -8.126 1.00 93.94 291 PHE A C 1
ATOM 2415 O O . PHE A 1 291 ? -2.013 6.332 -6.978 1.00 93.94 291 PHE A O 1
ATOM 2422 N N . LEU A 1 292 ? -2.552 6.110 -9.136 1.00 96.38 292 LEU A N 1
ATOM 2423 C CA . LEU A 1 292 ? -3.945 6.520 -8.927 1.00 96.38 292 LEU A CA 1
ATOM 2424 C C . LEU A 1 292 ? -4.720 5.509 -8.069 1.00 96.38 292 LEU A C 1
ATOM 2426 O O . LEU A 1 292 ? -5.534 5.909 -7.232 1.00 96.38 292 LEU A O 1
ATOM 2430 N N . ALA A 1 293 ? -4.453 4.214 -8.234 1.00 95.19 293 ALA A N 1
ATOM 2431 C CA . ALA A 1 293 ? -5.008 3.166 -7.391 1.00 95.19 293 ALA A CA 1
ATOM 2432 C C . ALA A 1 293 ? -4.519 3.281 -5.938 1.00 95.19 293 ALA A C 1
ATOM 2434 O O . ALA A 1 293 ? -5.337 3.200 -5.022 1.00 95.19 293 ALA A O 1
ATOM 2435 N N . GLU A 1 294 ? -3.231 3.550 -5.704 1.00 93.25 294 GLU A N 1
ATOM 2436 C CA . GLU A 1 294 ? -2.684 3.828 -4.364 1.00 93.25 294 GLU A CA 1
ATOM 2437 C C . GLU A 1 294 ? -3.396 5.017 -3.705 1.00 93.25 294 GLU A C 1
ATOM 2439 O O . GLU A 1 294 ? -3.817 4.940 -2.547 1.00 93.25 294 GLU A O 1
ATOM 2444 N N . CYS A 1 295 ? -3.611 6.095 -4.461 1.00 95.25 295 CYS A N 1
ATOM 2445 C CA . CYS A 1 295 ? -4.347 7.271 -4.010 1.00 95.25 295 CYS A CA 1
ATOM 2446 C C . CYS A 1 295 ? -5.806 6.937 -3.653 1.00 95.25 295 CYS A C 1
ATOM 2448 O O . CYS A 1 295 ? -6.295 7.338 -2.595 1.00 95.25 295 CYS A O 1
ATOM 2450 N N . ALA A 1 296 ? -6.505 6.173 -4.498 1.00 95.81 296 ALA A N 1
ATOM 2451 C CA . ALA A 1 296 ? -7.872 5.730 -4.229 1.00 95.81 296 ALA A CA 1
ATOM 2452 C C . ALA A 1 296 ? -7.945 4.816 -2.992 1.00 95.81 296 ALA A C 1
ATOM 2454 O O . ALA A 1 296 ? -8.838 4.977 -2.159 1.00 95.81 296 ALA A O 1
ATOM 2455 N N . CYS A 1 297 ? -6.968 3.924 -2.810 1.00 94.06 297 CYS A N 1
ATOM 2456 C CA . CYS A 1 297 ? -6.823 3.103 -1.608 1.00 94.06 297 CYS A CA 1
ATOM 2457 C C . CYS A 1 297 ? -6.618 3.970 -0.352 1.00 94.06 297 CYS A C 1
ATOM 2459 O O . CYS A 1 297 ? -7.300 3.780 0.659 1.00 94.06 297 CYS A O 1
ATOM 2461 N N . CYS A 1 298 ? -5.763 4.996 -0.426 1.00 93.25 298 CYS A N 1
ATOM 2462 C CA . CYS A 1 298 ? -5.591 5.968 0.657 1.00 93.25 298 CYS A CA 1
ATOM 2463 C C . CYS A 1 298 ? -6.908 6.675 1.004 1.00 93.25 298 CYS A C 1
ATOM 2465 O O . CYS A 1 298 ? -7.218 6.845 2.184 1.00 93.25 298 CYS A O 1
ATOM 2467 N N . LEU A 1 299 ? -7.713 7.046 0.002 1.00 93.81 299 LEU A N 1
ATOM 2468 C CA . LEU A 1 299 ? -9.032 7.646 0.220 1.00 93.81 299 LEU A CA 1
ATOM 2469 C C . LEU A 1 299 ? -9.999 6.682 0.911 1.00 93.81 299 LEU A C 1
ATOM 2471 O O . LEU A 1 299 ? -10.696 7.104 1.831 1.00 93.81 299 LEU A O 1
ATOM 2475 N N . VAL A 1 300 ? -10.015 5.397 0.532 1.00 93.06 300 VAL A N 1
ATOM 2476 C CA . VAL A 1 300 ? -10.813 4.369 1.229 1.00 93.06 300 VAL A CA 1
ATOM 2477 C C . VAL A 1 300 ? -10.430 4.316 2.711 1.00 93.06 300 VAL A C 1
ATOM 2479 O O . VAL A 1 300 ? -11.304 4.319 3.579 1.00 93.06 300 VAL A O 1
ATOM 2482 N N . ILE A 1 301 ? -9.132 4.348 3.020 1.00 91.12 301 ILE A N 1
ATOM 2483 C CA . ILE A 1 301 ? -8.640 4.289 4.401 1.00 91.12 301 ILE A CA 1
ATOM 2484 C C . ILE A 1 301 ? -8.942 5.577 5.173 1.00 91.12 301 ILE A C 1
ATOM 2486 O O . ILE A 1 301 ? -9.336 5.499 6.334 1.00 91.12 301 ILE A O 1
ATOM 2490 N N . ILE A 1 302 ? -8.776 6.755 4.570 1.00 90.81 302 ILE A N 1
ATOM 2491 C CA . ILE A 1 302 ? -9.051 8.047 5.219 1.00 90.81 302 ILE A CA 1
ATOM 2492 C C . ILE A 1 302 ? -10.557 8.205 5.471 1.00 90.81 302 ILE A C 1
ATOM 2494 O O . ILE A 1 302 ? -10.969 8.568 6.572 1.00 90.81 302 ILE A O 1
ATOM 2498 N N . TRP A 1 303 ? -11.402 7.912 4.482 1.00 91.44 303 TRP A N 1
ATOM 2499 C CA . TRP A 1 303 ? -12.849 8.133 4.577 1.00 91.44 303 TRP A CA 1
ATOM 2500 C C . TRP A 1 303 ? -13.591 7.112 5.439 1.00 91.44 303 TRP A C 1
ATOM 2502 O O . TRP A 1 303 ? -14.778 7.300 5.709 1.00 91.44 303 TRP A O 1
ATOM 2512 N N . GLN A 1 304 ? -12.922 6.056 5.908 1.00 88.62 304 GLN A N 1
ATOM 2513 C CA . GLN A 1 304 ? -13.526 5.118 6.854 1.00 88.62 304 GLN A CA 1
ATOM 2514 C C . GLN A 1 304 ? -13.660 5.700 8.271 1.00 88.62 304 GLN A C 1
ATOM 2516 O O . GLN A 1 304 ? -14.399 5.144 9.082 1.00 88.62 304 GLN A O 1
ATOM 2521 N N . PHE A 1 305 ? -12.936 6.771 8.607 1.00 85.44 305 PHE A N 1
ATOM 2522 C CA . PHE A 1 305 ? -13.003 7.373 9.936 1.00 85.44 305 PHE A CA 1
ATOM 2523 C C . PHE A 1 305 ? -14.258 8.235 10.068 1.00 85.44 305 PHE A C 1
ATOM 2525 O O . PHE A 1 305 ? -14.500 9.142 9.268 1.00 85.44 305 PHE A O 1
ATOM 2532 N N . LYS A 1 306 ? -15.069 7.961 11.096 1.00 77.12 306 LYS A N 1
ATOM 2533 C CA . LYS A 1 306 ? -16.258 8.769 11.379 1.00 77.12 306 LYS A CA 1
ATOM 2534 C C . LYS A 1 306 ? -15.819 10.134 11.902 1.00 77.12 306 LYS A C 1
ATOM 2536 O O . LYS A 1 306 ? -15.276 10.239 12.999 1.00 77.12 306 LYS A O 1
ATOM 2541 N N . LEU A 1 307 ? -16.082 11.186 11.128 1.00 68.62 307 LEU A N 1
ATOM 2542 C CA . LEU A 1 307 ? -16.000 12.553 11.634 1.00 68.62 307 LEU A CA 1
ATOM 2543 C C . LEU A 1 307 ? -17.069 12.719 12.724 1.00 68.62 307 LEU A C 1
ATOM 2545 O O . LEU A 1 307 ? -18.234 12.402 12.460 1.00 68.62 307 LEU A O 1
ATOM 2549 N N . PRO A 1 308 ? -16.719 13.196 13.931 1.00 57.09 308 PRO A N 1
ATOM 2550 C CA . PRO A 1 308 ? -17.723 13.551 14.914 1.00 57.09 308 PRO A CA 1
ATOM 2551 C C . PRO A 1 308 ? -18.580 14.644 14.290 1.00 57.09 308 PRO A C 1
ATOM 2553 O O . PRO A 1 308 ? -18.075 15.695 13.892 1.00 57.09 308 PRO A O 1
ATOM 2556 N N . ILE A 1 309 ? -19.876 14.370 14.164 1.00 54.53 309 ILE A N 1
ATOM 2557 C CA . ILE A 1 309 ? -20.845 15.404 13.836 1.00 54.53 309 ILE A CA 1
ATOM 2558 C C . ILE A 1 309 ? -20.765 16.372 15.010 1.00 54.53 309 ILE A C 1
ATOM 2560 O O . ILE A 1 309 ? -21.150 16.027 16.127 1.00 54.53 309 ILE A O 1
ATOM 2564 N N . ILE A 1 310 ? -20.185 17.550 14.779 1.00 49.50 310 ILE A N 1
ATOM 2565 C CA . ILE A 1 310 ? -20.301 18.656 15.719 1.00 49.50 310 ILE A CA 1
ATOM 2566 C C . ILE A 1 310 ? -21.784 18.996 15.687 1.00 49.50 310 ILE A C 1
ATOM 2568 O O . ILE A 1 310 ? -22.258 19.653 14.763 1.00 49.50 310 ILE A O 1
ATOM 2572 N N . ILE A 1 311 ? -22.534 18.452 16.644 1.00 45.47 311 ILE A N 1
ATOM 2573 C CA . ILE A 1 311 ? -23.879 18.921 16.927 1.00 45.47 311 ILE A CA 1
ATOM 2574 C C . ILE A 1 311 ? -23.647 20.328 17.459 1.00 45.47 311 ILE A C 1
ATOM 2576 O O . ILE A 1 311 ? -23.289 20.508 18.622 1.00 45.47 311 ILE A O 1
ATOM 2580 N N . LEU A 1 312 ? -23.721 21.313 16.561 1.00 47.00 312 LEU A N 1
ATOM 2581 C CA . LEU A 1 312 ? -23.841 22.702 16.966 1.00 47.00 312 LEU A CA 1
ATOM 2582 C C . LEU A 1 312 ? -25.027 22.733 17.932 1.00 47.00 312 LEU A C 1
ATOM 2584 O O . LEU A 1 312 ? -26.069 22.159 17.588 1.00 47.00 312 LEU A O 1
ATOM 2588 N N . PRO A 1 313 ? -24.864 23.286 19.148 1.00 48.84 313 PRO A N 1
ATOM 2589 C CA . PRO A 1 313 ? -25.997 23.464 20.037 1.00 48.84 313 PRO A CA 1
ATOM 2590 C C . PRO A 1 313 ? -27.068 24.163 19.210 1.00 48.84 313 PRO A C 1
ATOM 2592 O O . PRO A 1 313 ? -26.794 25.191 18.593 1.00 48.84 313 PRO A O 1
ATOM 2595 N N . SER A 1 314 ? -28.233 23.525 19.082 1.00 55.03 314 SER A N 1
ATOM 2596 C CA . SER A 1 314 ? -29.380 24.170 18.468 1.00 55.03 314 SER A CA 1
ATOM 2597 C C . SER A 1 314 ? -29.642 25.388 19.332 1.00 55.03 314 SER A C 1
ATOM 2599 O O . SER A 1 314 ? -30.103 25.235 20.468 1.00 55.03 314 SER A O 1
ATOM 2601 N N . ASP A 1 315 ? -29.230 26.556 18.846 1.00 54.66 315 ASP A N 1
ATOM 2602 C CA . ASP A 1 315 ? -29.497 27.797 19.536 1.00 54.66 315 ASP A CA 1
ATOM 2603 C C . ASP A 1 315 ? -30.989 27.833 19.831 1.00 54.66 315 ASP A C 1
ATOM 2605 O O . ASP A 1 315 ? -31.841 27.564 18.977 1.00 54.66 315 ASP A O 1
ATOM 2609 N N . GLN A 1 316 ? -31.238 28.068 21.111 1.00 47.72 316 GLN A N 1
ATOM 2610 C CA . GLN A 1 316 ? -32.518 28.392 21.695 1.00 47.72 316 GLN A CA 1
ATOM 2611 C C . GLN A 1 316 ? -33.217 29.390 20.766 1.00 47.72 316 GLN A C 1
ATOM 2613 O O . GLN A 1 316 ? -32.812 30.548 20.678 1.00 47.72 316 GLN A O 1
ATOM 2618 N N . THR A 1 317 ? -34.224 28.910 20.042 1.00 43.72 317 THR A N 1
ATOM 2619 C CA . THR A 1 317 ? -35.222 29.741 19.366 1.00 43.72 317 THR A CA 1
ATOM 2620 C C . THR A 1 317 ? -36.562 29.496 20.020 1.00 43.72 317 THR A C 1
ATOM 2622 O O . THR A 1 317 ? -36.844 28.319 20.356 1.00 43.72 317 THR A O 1
#

pLDDT: mean 77.22, std 16.18, range [35.34, 97.19]

Secondary structure (DSSP, 8-state):
-B-TT--EEE-SBPTT-----TT-EEETT-----B-S-TT-EEEEEEPSSS-SEEEEEEE------TTS-HHHHHHHHHHHHHHHHHHHHHHHHHHHHSSS--SHHHHHHHHHHHHGGG-----SSHHHHHHHHHHHHHHHHHHHHHHHHHHHHHHHHTT-HHHHHHHHHHHHHHHHHHHHHHHHHHTTPPBS----HHHHHHHHHHHHHHHHHHHHHHHH-TTTTTHHHHHHHHHHHHHHHTTGGG--HHHHHHHHHHHHHHHHHHHHHHHHHHHS--HHHHHHHHHHHHHHHHHHHHHHHHTB------------

Foldseek 3Di:
DQDPQRKDKDAQFDPPQAPDDFFDWDAPPDDGGHHHRDRQFMWIWGDDPPPDRTTGTDRPRNPPVPPVPCPVVLVCLLVQLVVLLQLLQVLLVCCLPPVAADAFLSVLSNLQSVLSNLLRDDDDPDPVVSLVVVLVSLVSSLVSNLSSLVSQLVSVVVVVPVLSNVLSVVVNVLSVVLSVLSSVCVNVVFDFLDNDDPVLVVVLVVVSVVVCVVVVVVRVPDSLRNQCSLLVSLVSLLVSVVVCCVSDDPQLVVLSVLLVVLSVLLVVLSVVCVVPVPPVVSVSSNSVSSSSSSSSSSVNSSVRTDDPPPPPPPPDD